Protein AF-A0ABD1WUX8-F1 (afdb_monomer)

Structure (mmCIF, N/CA/C/O backbone):
data_AF-A0ABD1WUX8-F1
#
_entry.id   AF-A0ABD1WUX8-F1
#
loop_
_atom_site.group_PDB
_atom_site.id
_atom_site.type_symbol
_atom_site.label_atom_id
_atom_site.label_alt_id
_atom_site.label_comp_id
_atom_site.label_asym_id
_atom_site.label_entity_id
_atom_site.label_seq_id
_atom_site.pdbx_PDB_ins_code
_atom_site.Cartn_x
_atom_site.Cartn_y
_atom_site.Cartn_z
_atom_site.occupancy
_atom_site.B_iso_or_equiv
_atom_site.auth_seq_id
_atom_site.auth_comp_id
_atom_site.auth_asym_id
_atom_site.auth_atom_id
_atom_site.pdbx_PDB_model_num
ATOM 1 N N . MET A 1 1 ? -30.667 -0.901 33.975 1.00 81.06 1 MET A N 1
ATOM 2 C CA . MET A 1 1 ? -30.063 0.033 32.991 1.00 81.06 1 MET A CA 1
ATOM 3 C C . MET A 1 1 ? -29.768 1.439 33.524 1.00 81.06 1 MET A C 1
ATOM 5 O O . MET A 1 1 ? -28.648 1.887 33.335 1.00 81.06 1 MET A O 1
ATOM 9 N N . ARG A 1 2 ? -30.678 2.134 34.233 1.00 88.44 2 ARG A N 1
ATOM 10 C CA . ARG A 1 2 ? -30.4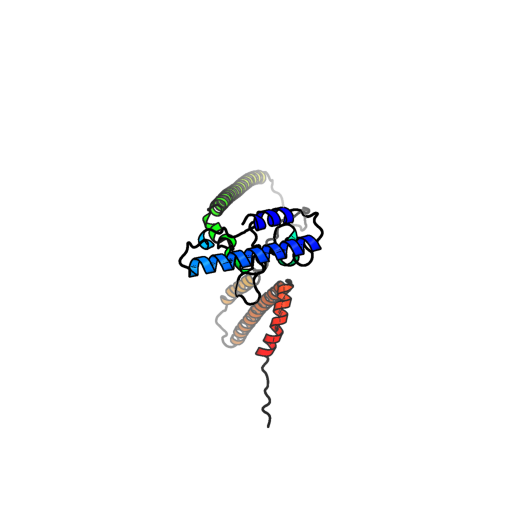51 3.531 34.698 1.00 88.44 2 ARG A CA 1
ATOM 11 C C . ARG A 1 2 ? -29.154 3.754 35.501 1.00 88.44 2 ARG A C 1
ATOM 13 O O . ARG A 1 2 ? -28.501 4.772 35.315 1.00 88.44 2 ARG A O 1
ATOM 20 N N . LYS A 1 3 ? -28.763 2.802 36.363 1.00 91.50 3 LYS A N 1
ATOM 21 C CA . LYS A 1 3 ? -27.498 2.866 37.127 1.00 91.50 3 LYS A CA 1
ATOM 22 C C . LYS A 1 3 ? -26.265 2.872 36.212 1.00 91.50 3 LYS A C 1
ATOM 24 O O . LYS A 1 3 ? -25.380 3.689 36.420 1.00 91.50 3 LYS A O 1
ATOM 29 N N . ILE A 1 4 ? -26.256 2.011 35.189 1.00 88.75 4 ILE A N 1
ATOM 30 C CA . ILE A 1 4 ? -25.186 1.942 34.182 1.00 88.75 4 ILE A CA 1
ATOM 31 C C . ILE A 1 4 ? -25.122 3.265 33.420 1.00 88.75 4 ILE A C 1
ATOM 33 O O . ILE A 1 4 ? -24.062 3.865 33.362 1.00 88.75 4 ILE A O 1
ATOM 37 N N . GLY A 1 5 ? -26.259 3.768 32.925 1.00 88.38 5 GLY A N 1
ATOM 38 C CA . GLY A 1 5 ? -26.300 5.029 32.174 1.00 88.38 5 GLY A CA 1
ATOM 39 C C . GLY A 1 5 ? -25.739 6.226 32.950 1.00 88.38 5 GLY A C 1
ATOM 40 O O . GLY A 1 5 ? -24.975 7.002 32.390 1.00 88.38 5 GLY A O 1
ATOM 41 N N . ARG A 1 6 ? -26.041 6.339 34.253 1.00 93.31 6 ARG A N 1
ATOM 42 C CA . ARG A 1 6 ? -25.476 7.403 35.105 1.00 93.31 6 ARG A CA 1
ATOM 43 C C . ARG A 1 6 ? -23.957 7.299 35.254 1.00 93.31 6 ARG A C 1
ATOM 45 O O . ARG A 1 6 ? -23.279 8.302 35.085 1.00 93.31 6 ARG A O 1
ATOM 52 N N . LYS A 1 7 ? -23.428 6.098 35.512 1.00 92.88 7 LYS A N 1
ATOM 53 C CA . LYS A 1 7 ? -21.975 5.886 35.641 1.00 92.88 7 LYS A CA 1
ATOM 54 C C . LYS A 1 7 ? -21.242 6.058 34.310 1.00 92.88 7 LYS A C 1
ATOM 56 O O . LYS A 1 7 ? -20.161 6.626 34.276 1.00 92.88 7 LYS A O 1
ATOM 61 N N . VAL A 1 8 ? -21.851 5.629 33.203 1.00 89.44 8 VAL A N 1
ATOM 62 C CA . VAL A 1 8 ? -21.302 5.845 31.856 1.00 89.44 8 VAL A CA 1
ATOM 63 C C . VAL A 1 8 ? -21.204 7.337 31.542 1.00 89.44 8 VAL A C 1
ATOM 65 O O . VAL A 1 8 ? -20.198 7.746 30.974 1.00 89.44 8 VAL A O 1
ATOM 68 N N . ALA A 1 9 ? -22.200 8.144 31.929 1.00 90.44 9 ALA A N 1
ATOM 69 C CA . ALA A 1 9 ? -22.146 9.598 31.774 1.00 90.44 9 ALA A CA 1
ATOM 70 C C . ALA A 1 9 ? -21.051 10.233 32.649 1.00 90.44 9 ALA A C 1
ATOM 72 O O . ALA A 1 9 ? -20.348 11.128 32.196 1.00 90.44 9 ALA A O 1
ATOM 73 N N . GLU A 1 10 ? -20.864 9.737 33.874 1.00 91.81 10 GLU A N 1
ATOM 74 C CA . GLU A 1 10 ? -19.822 10.215 34.789 1.00 91.81 10 GLU A CA 1
ATOM 75 C C . GLU A 1 10 ? -18.399 9.924 34.278 1.00 91.81 10 GLU A C 1
ATOM 77 O O . GLU A 1 10 ? -17.533 10.790 34.379 1.00 91.81 10 GLU A O 1
ATOM 82 N N . ILE A 1 11 ? -18.171 8.755 33.662 1.00 90.75 11 ILE A N 1
ATOM 83 C CA . ILE A 1 11 ? -16.870 8.361 33.086 1.00 90.75 11 ILE A CA 1
ATOM 84 C C . ILE A 1 11 ? -16.462 9.197 31.863 1.00 90.75 11 ILE A C 1
ATOM 86 O O . ILE A 1 11 ? -15.279 9.248 31.534 1.00 90.75 11 ILE A O 1
ATOM 90 N N . GLN A 1 12 ? -17.391 9.858 31.165 1.00 88.56 12 GLN A N 1
ATOM 91 C CA . GLN A 1 12 ? -17.013 10.706 30.021 1.00 88.56 12 GLN A CA 1
ATOM 92 C C . GLN A 1 12 ? -16.195 11.938 30.436 1.00 88.56 12 GLN A C 1
ATOM 94 O O . GLN A 1 12 ? -15.544 12.557 29.602 1.00 88.56 12 GLN A O 1
ATOM 99 N N . ASN A 1 13 ? -16.200 12.287 31.721 1.00 89.06 13 ASN A N 1
ATOM 100 C CA . ASN A 1 13 ? -15.452 13.416 32.248 1.00 89.06 13 ASN A CA 1
ATOM 101 C C . ASN A 1 13 ? -13.970 13.043 32.448 1.00 89.06 13 ASN A C 1
ATOM 103 O O . ASN A 1 13 ? -13.614 12.362 33.408 1.00 89.06 13 ASN A O 1
ATOM 107 N N . GLU A 1 14 ? -13.091 13.543 31.577 1.00 84.00 14 GLU A N 1
ATOM 108 C CA . GLU A 1 14 ? -11.634 13.298 31.635 1.00 84.00 14 GLU A CA 1
ATOM 109 C C . GLU A 1 14 ? -10.944 13.925 32.855 1.00 84.00 14 GLU A C 1
ATOM 111 O O . GLU A 1 14 ? -9.860 13.501 33.237 1.00 84.00 14 GLU A O 1
ATOM 116 N N . GLY A 1 15 ? -11.579 14.916 33.486 1.00 88.06 15 GLY A N 1
ATOM 117 C CA . GLY A 1 15 ? -11.067 15.568 34.694 1.00 88.06 15 GLY A CA 1
ATOM 118 C C . GLY A 1 15 ? -11.251 14.759 35.982 1.00 88.06 15 GLY A C 1
ATOM 119 O O . GLY A 1 15 ? -10.791 15.193 37.037 1.00 88.06 15 GLY A O 1
ATOM 120 N N . LEU A 1 16 ? -11.930 13.605 35.940 1.00 84.38 16 LEU A N 1
ATOM 121 C CA . LEU A 1 16 ? -11.935 12.688 37.079 1.00 84.38 16 LEU A CA 1
ATOM 122 C C . LEU A 1 16 ? -10.549 12.050 37.186 1.00 84.38 16 LEU A C 1
ATOM 124 O O . LEU A 1 16 ? -10.038 11.497 36.217 1.00 84.38 16 LEU A O 1
ATOM 128 N N . GLY A 1 17 ? -9.946 12.111 38.374 1.00 90.38 17 GLY A N 1
ATOM 129 C CA . GLY A 1 17 ? -8.653 11.478 38.622 1.00 90.38 17 GLY A CA 1
ATOM 130 C C . GLY A 1 17 ? -8.648 9.994 38.233 1.00 90.38 17 GLY A C 1
ATOM 131 O O . GLY A 1 17 ? -9.662 9.302 38.355 1.00 90.38 17 GLY A O 1
ATOM 132 N N . GLU A 1 18 ? -7.488 9.501 37.800 1.00 89.56 18 GLU A N 1
ATOM 133 C CA . GLU A 1 18 ? -7.306 8.153 37.247 1.00 89.56 18 GLU A CA 1
ATOM 134 C C . GLU A 1 18 ? -7.899 7.036 38.124 1.00 89.56 18 GLU A C 1
ATOM 136 O O . GLU A 1 18 ? -8.580 6.150 37.610 1.00 89.56 18 GLU A O 1
ATOM 141 N N . HIS A 1 19 ? -7.694 7.091 39.443 1.00 91.25 19 HIS A N 1
ATOM 142 C CA . HIS A 1 19 ? -8.227 6.088 40.372 1.00 91.25 19 HIS A CA 1
ATOM 143 C C . HIS A 1 19 ? -9.754 5.989 40.293 1.00 91.25 19 HIS A C 1
ATOM 145 O O . HIS A 1 19 ? -10.312 4.903 40.168 1.00 91.25 19 HIS A O 1
ATOM 151 N N . ARG A 1 20 ? -10.440 7.135 40.287 1.00 92.38 20 ARG A N 1
ATOM 152 C CA . ARG A 1 20 ? -11.903 7.179 40.224 1.00 92.38 20 ARG A CA 1
ATOM 153 C C . ARG A 1 20 ? -12.420 6.652 38.889 1.00 92.38 20 ARG A C 1
ATOM 155 O O . ARG A 1 20 ? -13.454 5.991 38.857 1.00 92.38 20 ARG A O 1
ATOM 162 N N . LEU A 1 21 ? -11.705 6.917 37.794 1.00 92.38 21 LEU A N 1
ATOM 163 C CA . LEU A 1 21 ? -12.039 6.348 36.487 1.00 92.38 21 LEU A CA 1
ATOM 164 C C . LEU A 1 21 ? -11.921 4.817 36.490 1.00 92.38 21 LEU A C 1
ATOM 166 O O . LEU A 1 21 ? -12.771 4.155 35.896 1.00 92.38 21 LEU A O 1
ATOM 170 N N . ARG A 1 22 ? -10.922 4.249 37.183 1.00 91.56 22 ARG A N 1
ATOM 171 C CA . ARG A 1 22 ? -10.767 2.791 37.346 1.00 91.56 22 ARG A CA 1
ATOM 172 C C . ARG A 1 22 ? -11.918 2.191 38.153 1.00 91.56 22 ARG A C 1
ATOM 174 O O . ARG A 1 22 ? -12.565 1.267 37.663 1.00 91.56 22 ARG A O 1
ATOM 181 N N . ASP A 1 23 ? -12.243 2.781 39.304 1.00 94.38 23 ASP A N 1
ATOM 182 C CA . ASP A 1 23 ? -13.347 2.318 40.156 1.00 94.38 23 ASP A CA 1
ATOM 183 C C . ASP A 1 23 ? -14.684 2.337 39.406 1.00 94.38 23 ASP A C 1
ATOM 185 O O . ASP A 1 23 ? -15.405 1.339 39.365 1.00 94.38 23 ASP A O 1
ATOM 189 N N . LEU A 1 24 ? -15.005 3.455 38.745 1.00 93.81 24 LEU A N 1
ATOM 190 C CA . LEU A 1 24 ? -16.240 3.581 37.971 1.00 93.81 24 LEU A CA 1
ATOM 191 C C . LEU A 1 24 ? -16.295 2.551 36.833 1.00 93.81 24 LEU A C 1
ATOM 193 O O . LEU A 1 24 ? -17.361 2.000 36.548 1.00 93.81 24 LEU A O 1
ATOM 197 N N . ASN A 1 25 ? -15.163 2.270 36.183 1.00 92.94 25 ASN A N 1
ATOM 198 C CA . ASN A 1 25 ? -15.088 1.290 35.103 1.00 92.94 25 ASN A CA 1
ATOM 199 C C . ASN A 1 25 ? -15.332 -0.140 35.615 1.00 92.94 25 ASN A C 1
ATOM 201 O O . ASN A 1 25 ? -16.104 -0.890 35.009 1.00 92.94 25 ASN A O 1
ATOM 205 N N . ASP A 1 26 ? -14.751 -0.501 36.762 1.00 93.06 26 ASP A N 1
ATOM 206 C CA . ASP A 1 26 ? -14.995 -1.784 37.429 1.00 93.06 26 ASP A CA 1
ATOM 207 C C . ASP A 1 26 ? -16.453 -1.937 37.862 1.00 93.06 26 ASP A C 1
ATOM 209 O O . ASP A 1 26 ? -17.077 -2.980 37.640 1.00 93.06 26 ASP A O 1
ATOM 213 N N . GLU A 1 27 ? -17.044 -0.880 38.411 1.00 94.38 27 GLU A N 1
ATOM 214 C CA . GLU A 1 27 ? -18.447 -0.875 38.797 1.00 94.38 27 GLU A CA 1
ATOM 215 C C . GLU A 1 27 ? -19.390 -1.034 37.597 1.00 94.38 27 GLU A C 1
ATOM 217 O O . GLU A 1 27 ? -20.389 -1.755 37.685 1.00 94.38 27 GLU A O 1
ATOM 222 N N . ILE A 1 28 ? -19.097 -0.387 36.464 1.00 92.25 28 ILE A N 1
ATOM 223 C CA . ILE A 1 28 ? -19.876 -0.567 35.232 1.00 92.25 28 ILE A CA 1
ATOM 224 C C . ILE A 1 28 ? -19.733 -2.000 34.722 1.00 92.25 28 ILE A C 1
ATOM 226 O O . ILE A 1 28 ? -20.745 -2.636 34.414 1.00 92.25 28 ILE A O 1
ATOM 230 N N . ASN A 1 29 ? -18.513 -2.537 34.676 1.00 92.19 29 ASN A N 1
ATOM 231 C CA . ASN A 1 29 ? -18.273 -3.914 34.248 1.00 92.19 29 ASN A CA 1
ATOM 232 C C . ASN A 1 29 ? -18.992 -4.926 35.149 1.00 92.19 29 ASN A C 1
ATOM 234 O O . ASN A 1 29 ? -19.596 -5.877 34.646 1.00 92.19 29 ASN A O 1
ATOM 238 N N . LYS A 1 30 ? -19.018 -4.694 36.466 1.00 93.94 30 LYS A N 1
ATOM 239 C CA . LYS A 1 30 ? -19.799 -5.494 37.417 1.00 93.94 30 LYS A CA 1
ATOM 240 C C . LYS A 1 30 ? -21.293 -5.464 37.083 1.00 93.94 30 LYS A C 1
ATOM 242 O O . LYS A 1 30 ? -21.901 -6.523 36.930 1.00 93.94 30 LYS A O 1
ATOM 247 N N . LEU A 1 31 ? -21.868 -4.277 36.874 1.00 92.25 31 LEU A N 1
ATOM 248 C CA . LEU A 1 31 ? -23.287 -4.127 36.523 1.00 92.25 31 LEU A CA 1
ATOM 249 C C . LEU A 1 31 ? -23.643 -4.776 35.174 1.00 92.25 31 LEU A C 1
ATOM 251 O O . LEU A 1 31 ? -24.749 -5.289 35.009 1.00 92.25 31 LEU A O 1
ATOM 255 N N . ILE A 1 32 ? -22.729 -4.768 34.203 1.00 89.69 32 ILE A N 1
ATOM 256 C CA . ILE A 1 32 ? -22.930 -5.420 32.900 1.00 89.69 32 ILE A CA 1
ATOM 257 C C . ILE A 1 32 ? -22.890 -6.946 33.032 1.00 89.69 32 ILE A C 1
ATOM 259 O O . ILE A 1 32 ? -23.714 -7.636 32.426 1.00 89.69 32 ILE A O 1
ATOM 263 N N . ARG A 1 33 ? -21.976 -7.492 33.842 1.00 89.38 33 ARG A N 1
ATOM 264 C CA . ARG A 1 33 ? -21.937 -8.934 34.136 1.00 89.38 33 ARG A CA 1
ATOM 265 C C . ARG A 1 33 ? -23.212 -9.389 34.837 1.00 89.38 33 ARG A C 1
ATOM 267 O O . ARG A 1 33 ? -23.806 -10.376 34.410 1.00 89.38 33 ARG A O 1
ATOM 274 N N . GLU A 1 34 ? -23.672 -8.636 35.836 1.00 93.06 34 GLU A N 1
ATOM 275 C CA . GLU A 1 34 ? -24.952 -8.883 36.510 1.00 93.06 34 GLU A CA 1
ATOM 276 C C . GLU A 1 34 ? -26.114 -8.844 35.513 1.00 93.06 34 GLU A C 1
ATOM 278 O O . GLU A 1 34 ? -26.894 -9.791 35.451 1.00 93.06 34 GLU A O 1
ATOM 283 N N . LYS A 1 35 ? -26.200 -7.805 34.670 1.00 91.38 35 LYS A N 1
ATOM 284 C CA . LYS A 1 35 ? -27.216 -7.711 33.606 1.00 91.38 35 LYS A CA 1
ATOM 285 C C . LYS A 1 35 ? -27.205 -8.958 32.719 1.00 91.38 35 LYS A C 1
ATOM 287 O O . LYS A 1 35 ? -28.256 -9.535 32.479 1.00 91.38 35 LYS A O 1
ATOM 292 N N . THR A 1 36 ? -26.030 -9.391 32.272 1.00 89.44 36 THR A N 1
ATOM 293 C CA . THR A 1 36 ? -25.883 -10.542 31.368 1.00 89.44 36 THR A CA 1
ATOM 294 C C . THR A 1 36 ? -26.289 -11.849 32.056 1.00 89.44 36 THR A C 1
ATOM 296 O O . THR A 1 36 ? -26.934 -12.699 31.446 1.00 89.44 36 THR A O 1
ATOM 299 N N . HIS A 1 37 ? -25.946 -12.007 33.339 1.00 90.81 37 HIS A N 1
ATOM 300 C CA . HIS A 1 37 ? -26.368 -13.142 34.157 1.00 90.81 37 HIS A CA 1
ATOM 301 C C . HIS A 1 37 ? -27.895 -13.187 34.303 1.00 90.81 37 HIS A C 1
ATOM 303 O O . HIS A 1 37 ? -28.506 -14.232 34.090 1.00 90.81 37 HIS A O 1
ATOM 309 N N . TRP A 1 38 ? -28.520 -12.046 34.603 1.00 92.81 38 TRP A N 1
ATOM 310 C CA . TRP A 1 38 ? -29.975 -11.937 34.688 1.00 92.81 38 TRP A CA 1
ATOM 311 C C . TRP A 1 38 ? -30.659 -12.173 33.339 1.00 92.81 38 TRP A C 1
ATOM 313 O O . TRP A 1 38 ? -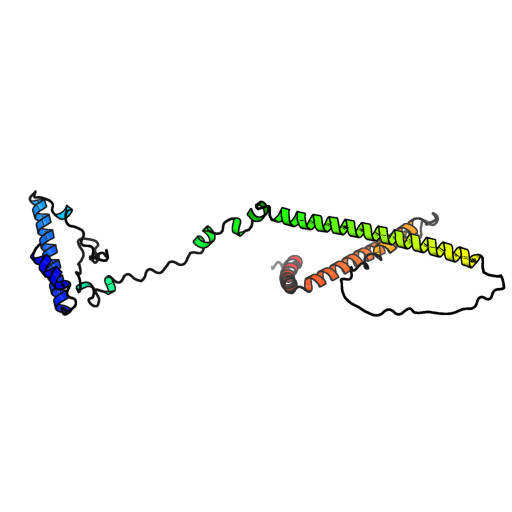31.652 -12.886 33.293 1.00 92.81 38 TRP A O 1
ATOM 323 N N . GLU A 1 39 ? -30.122 -11.653 32.235 1.00 90.94 3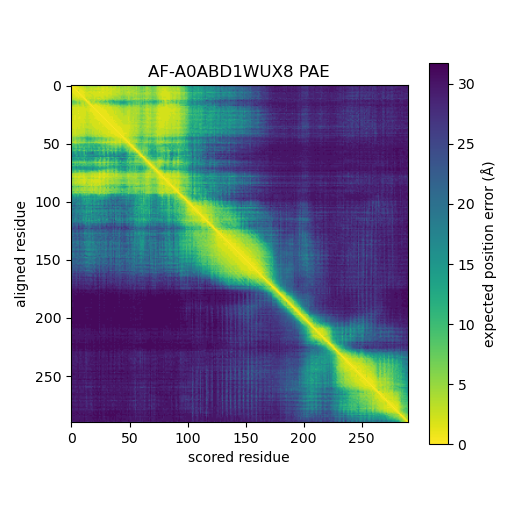9 GLU A N 1
ATOM 324 C CA . GLU A 1 39 ? -30.663 -11.889 30.890 1.00 90.94 39 GLU A CA 1
ATOM 325 C C . GLU A 1 39 ? -30.616 -13.368 30.506 1.00 90.94 39 GLU A C 1
ATOM 327 O O . GLU A 1 39 ? -31.604 -13.896 30.000 1.00 90.94 39 GLU A O 1
ATOM 332 N N . ARG A 1 40 ? -29.512 -14.062 30.812 1.00 91.38 40 ARG A N 1
ATOM 333 C CA . ARG A 1 40 ? -29.423 -15.516 30.630 1.00 91.38 40 ARG A CA 1
ATOM 334 C C . ARG A 1 40 ? -30.460 -16.237 31.485 1.00 91.38 40 ARG A C 1
ATOM 336 O O . ARG A 1 40 ? -31.169 -17.098 30.975 1.00 91.38 40 ARG A O 1
ATOM 343 N N . ARG A 1 41 ? -30.596 -15.842 32.754 1.00 93.62 41 ARG A N 1
ATOM 344 C CA . ARG A 1 41 ? -31.560 -16.453 33.670 1.00 93.62 41 ARG A CA 1
ATOM 345 C C . ARG A 1 41 ? -33.005 -16.258 33.213 1.00 93.62 41 ARG A C 1
ATOM 347 O O . ARG A 1 41 ? -33.804 -17.175 33.338 1.00 93.62 41 ARG A O 1
ATOM 354 N N . ILE A 1 42 ? -33.344 -15.095 32.660 1.00 93.62 42 ILE A N 1
ATOM 355 C CA . ILE A 1 42 ? -34.675 -14.835 32.096 1.00 93.62 42 ILE A CA 1
ATOM 356 C C . ILE A 1 42 ? -34.957 -15.790 30.934 1.00 93.62 42 ILE A C 1
ATOM 358 O O . ILE A 1 42 ? -36.043 -16.356 30.875 1.00 93.62 42 ILE A O 1
ATOM 362 N N . VAL A 1 43 ? -33.982 -16.008 30.048 1.00 93.31 43 VAL A N 1
ATOM 363 C CA . VAL A 1 43 ? -34.120 -16.957 28.933 1.00 93.31 43 VAL A CA 1
ATOM 364 C C . VAL A 1 43 ? -34.270 -18.396 29.439 1.00 93.31 43 VAL A C 1
ATOM 366 O O . VAL A 1 43 ? -35.124 -19.122 28.943 1.00 93.31 43 VAL A O 1
ATOM 369 N N . GLU A 1 44 ? -33.502 -18.801 30.455 1.00 93.94 44 GLU A N 1
ATOM 370 C CA . GLU A 1 44 ? -33.631 -20.125 31.093 1.00 93.94 44 GLU A CA 1
ATOM 371 C C . GLU A 1 44 ? -35.013 -20.351 31.718 1.00 93.94 44 GLU A C 1
ATOM 373 O O . GLU A 1 44 ? -35.535 -21.460 31.679 1.00 93.94 44 GLU A O 1
ATOM 378 N N . LEU A 1 45 ? -35.619 -19.300 32.276 1.00 96.12 45 LEU A N 1
ATOM 379 C CA . LEU A 1 45 ? -36.973 -19.336 32.833 1.00 96.12 45 LEU A CA 1
ATOM 380 C C . LEU A 1 45 ? -38.073 -19.245 31.753 1.00 96.12 45 LEU A C 1
ATOM 382 O O . LEU A 1 45 ? -39.246 -19.122 32.094 1.00 96.12 45 LEU A O 1
ATOM 386 N N . GLY A 1 46 ? -37.718 -19.295 30.462 1.00 93.75 46 GLY A N 1
ATOM 387 C CA . GLY A 1 46 ? -38.662 -19.230 29.340 1.00 93.75 46 GLY A CA 1
ATOM 388 C C . GLY A 1 46 ? -39.149 -17.817 28.997 1.00 93.75 46 GLY A C 1
ATOM 389 O O . GLY A 1 46 ? -40.143 -17.659 28.292 1.00 93.75 46 GLY A O 1
ATOM 390 N N . GLY A 1 47 ? -38.479 -16.781 29.502 1.00 94.31 47 GLY A N 1
ATOM 391 C CA . GLY A 1 47 ? -38.817 -15.385 29.245 1.00 94.31 47 GLY A CA 1
ATOM 392 C C . GLY A 1 47 ? -38.257 -14.822 27.925 1.00 94.31 47 GLY A C 1
ATOM 393 O O . GLY A 1 47 ? -37.523 -15.495 27.196 1.00 94.31 47 GLY A O 1
ATOM 394 N N . PRO A 1 48 ? -38.569 -13.549 27.609 1.00 91.62 48 PRO A N 1
ATOM 395 C CA . PRO A 1 48 ? -38.100 -12.879 26.396 1.00 91.62 48 PRO A CA 1
ATOM 396 C C . PRO A 1 48 ? -36.573 -12.734 26.325 1.00 91.62 48 PRO A C 1
ATOM 398 O O . PRO A 1 48 ? -35.910 -12.423 27.316 1.00 91.62 48 PRO A O 1
ATOM 401 N N . ASN A 1 49 ? -36.008 -12.888 25.123 1.00 88.06 49 ASN A N 1
ATOM 402 C CA . ASN A 1 49 ? -34.563 -12.801 24.914 1.00 88.06 49 ASN A CA 1
ATOM 403 C C . ASN A 1 49 ? -34.096 -11.366 24.594 1.00 88.06 49 ASN A C 1
ATOM 405 O O . ASN A 1 49 ? -34.098 -10.924 23.442 1.00 88.06 49 ASN A O 1
ATOM 409 N N . TYR A 1 50 ? -33.635 -10.655 25.625 1.00 83.31 50 TYR A N 1
ATOM 410 C CA . TYR A 1 50 ? -33.139 -9.275 25.527 1.00 83.31 50 TYR A CA 1
ATOM 411 C C . TYR A 1 50 ? -31.750 -9.138 24.881 1.00 83.31 50 TYR A C 1
ATOM 413 O O . TYR A 1 50 ? -31.368 -8.039 24.481 1.00 83.31 50 TYR A O 1
ATOM 421 N N . THR A 1 51 ? -31.006 -10.237 24.714 1.00 79.31 51 THR A N 1
ATOM 422 C CA . THR A 1 51 ? -29.648 -10.199 24.135 1.00 79.31 51 THR A CA 1
ATOM 423 C C . THR A 1 51 ? -29.646 -9.846 22.646 1.00 79.31 51 THR A C 1
ATOM 425 O O . THR A 1 51 ? -28.711 -9.219 22.160 1.00 79.31 51 THR A O 1
ATOM 428 N N . ARG A 1 52 ? -30.719 -10.183 21.915 1.00 73.31 52 ARG A N 1
ATOM 429 C CA . ARG A 1 52 ? -30.834 -9.909 20.471 1.00 73.31 52 ARG A CA 1
ATOM 430 C C . ARG A 1 52 ? -30.946 -8.422 20.141 1.00 73.31 52 ARG A C 1
ATOM 432 O O . ARG A 1 52 ? -30.517 -8.007 19.073 1.00 73.31 52 ARG A O 1
ATOM 439 N N . HIS A 1 53 ? -31.510 -7.636 21.055 1.00 69.94 53 HIS A N 1
ATOM 440 C CA . HIS A 1 53 ? -31.764 -6.208 20.855 1.00 69.94 53 HIS A CA 1
ATOM 441 C C . HIS A 1 53 ? -30.698 -5.321 21.504 1.00 69.94 53 HIS A C 1
ATOM 443 O O . HIS A 1 53 ? -30.779 -4.097 21.414 1.00 69.94 53 HIS A O 1
ATOM 449 N N . SER A 1 54 ? -29.699 -5.900 22.182 1.00 67.81 54 SER A N 1
ATOM 450 C CA . SER A 1 54 ? -28.613 -5.094 22.726 1.00 67.81 54 SER A CA 1
ATOM 451 C C . SER A 1 54 ? -27.696 -4.658 21.589 1.00 67.81 54 SER A C 1
ATOM 453 O O . SER A 1 54 ? -26.965 -5.480 21.035 1.00 67.81 54 SER A O 1
ATOM 455 N N . ALA A 1 55 ? -27.735 -3.370 21.246 1.00 67.31 55 ALA A N 1
ATOM 456 C CA . ALA A 1 55 ? -26.778 -2.777 20.325 1.00 67.31 55 ALA A CA 1
ATOM 457 C C . ALA A 1 55 ? -25.351 -3.105 20.788 1.00 67.31 55 ALA A C 1
ATOM 459 O O . ALA A 1 55 ? -25.019 -2.982 21.973 1.00 67.31 55 ALA A O 1
ATOM 460 N N . LYS A 1 56 ? -24.511 -3.561 19.855 1.00 67.75 56 LYS A N 1
ATOM 461 C CA . LYS A 1 56 ? -23.095 -3.788 20.133 1.00 67.75 56 LYS A CA 1
ATOM 462 C C . LYS A 1 56 ? -22.494 -2.422 20.453 1.00 67.75 56 LYS A C 1
ATOM 464 O O . LYS A 1 56 ? -22.556 -1.526 19.622 1.00 67.75 56 LYS A O 1
ATOM 469 N N . MET A 1 57 ? -21.993 -2.249 21.675 1.00 62.03 57 MET A N 1
ATOM 470 C CA . MET A 1 57 ? -21.473 -0.963 22.145 1.00 62.03 57 MET A CA 1
ATOM 471 C C . MET A 1 57 ? -20.140 -0.677 21.440 1.00 62.03 57 MET A C 1
ATOM 473 O O . MET A 1 57 ? -19.079 -1.064 21.931 1.00 62.03 57 MET A O 1
ATOM 477 N N . THR A 1 58 ? -20.206 -0.089 20.250 1.00 61.66 58 THR A N 1
ATOM 478 C CA . THR A 1 58 ? -19.076 0.527 19.549 1.00 61.66 58 THR A CA 1
ATOM 479 C C . THR A 1 58 ? -18.986 1.989 19.955 1.00 61.66 58 THR A C 1
ATOM 481 O O . THR A 1 58 ? -19.999 2.610 20.282 1.00 61.66 58 THR A O 1
ATOM 484 N N . ASP A 1 59 ? -17.781 2.540 19.953 1.00 63.47 59 ASP A N 1
ATOM 485 C CA . ASP A 1 59 ? -17.602 3.962 20.237 1.00 63.47 59 ASP A CA 1
ATOM 486 C C . ASP A 1 59 ? -18.130 4.861 19.126 1.00 63.47 59 ASP A C 1
ATOM 488 O O . ASP A 1 59 ? -18.409 4.403 18.018 1.00 63.47 59 ASP A O 1
ATOM 492 N N . LEU A 1 60 ? -18.176 6.162 19.425 1.00 61.97 60 LEU A N 1
ATOM 493 C CA . LEU A 1 60 ? -18.333 7.234 18.438 1.00 61.97 60 LEU A CA 1
ATOM 494 C C . LEU A 1 60 ? -17.298 7.113 17.301 1.00 61.97 60 LEU A C 1
ATOM 496 O O . LEU A 1 60 ? -17.625 7.397 16.155 1.00 61.97 60 LEU A O 1
ATOM 500 N N . ASP A 1 61 ? -16.104 6.592 17.605 1.00 56.72 61 ASP A N 1
ATOM 501 C CA . ASP A 1 61 ? -15.022 6.343 16.642 1.00 56.72 61 ASP A CA 1
ATOM 502 C C . ASP A 1 61 ? -15.107 4.963 15.956 1.00 56.72 61 ASP A C 1
ATOM 504 O O . ASP A 1 61 ? -14.184 4.549 15.258 1.00 56.72 61 ASP A O 1
ATOM 508 N N . GLY A 1 62 ? -16.177 4.193 16.185 1.00 58.12 62 GLY A N 1
ATOM 509 C CA . GLY A 1 62 ? -16.379 2.867 15.584 1.00 58.12 62 GLY A CA 1
ATOM 510 C C . GLY A 1 62 ? -15.441 1.765 16.097 1.00 58.12 62 GLY A C 1
ATOM 511 O O . GLY A 1 62 ? -15.550 0.617 15.662 1.00 58.12 62 GLY A O 1
ATOM 512 N N . ASN A 1 63 ? -14.550 2.074 17.043 1.00 66.88 63 ASN A N 1
ATOM 513 C CA . ASN A 1 63 ? -13.608 1.111 17.603 1.00 66.88 63 ASN A CA 1
ATOM 514 C C . ASN A 1 63 ? -14.278 0.119 18.568 1.00 66.88 63 ASN A C 1
ATOM 516 O O . ASN A 1 63 ? -15.269 0.404 19.251 1.00 66.88 63 ASN A O 1
ATOM 520 N N . ILE A 1 64 ? -13.711 -1.089 18.602 1.00 60.19 64 ILE A N 1
ATOM 521 C CA . ILE A 1 64 ? -14.128 -2.168 19.496 1.00 60.19 64 ILE A CA 1
ATOM 522 C C . ILE A 1 64 ? -13.612 -1.847 20.901 1.00 60.19 64 ILE A C 1
ATOM 524 O O . ILE A 1 64 ? -12.415 -1.740 21.124 1.00 60.19 64 ILE A O 1
ATOM 528 N N . VAL A 1 65 ? -14.537 -1.724 21.849 1.00 68.94 65 VAL A N 1
ATOM 529 C CA . VAL A 1 65 ? -14.284 -1.343 23.252 1.00 68.94 65 VAL A CA 1
ATOM 530 C C . VAL A 1 65 ? -13.777 -2.519 24.110 1.00 68.94 65 VAL A C 1
ATOM 532 O O . VAL A 1 65 ? -13.305 -2.338 25.232 1.00 68.94 65 VAL A O 1
ATOM 535 N N . ASP A 1 66 ? -13.933 -3.742 23.604 1.00 72.56 66 ASP A N 1
ATOM 536 C CA . ASP A 1 66 ? -13.657 -4.981 24.327 1.00 72.56 66 ASP A CA 1
ATOM 537 C C . ASP A 1 66 ? -12.209 -5.424 24.110 1.00 72.56 66 ASP A C 1
ATOM 539 O O . ASP A 1 66 ? -11.811 -5.684 22.974 1.00 72.56 66 ASP A O 1
ATOM 543 N N . VAL A 1 67 ? -11.448 -5.591 25.194 1.00 74.56 67 VAL A N 1
ATOM 544 C CA . VAL A 1 67 ? -10.152 -6.279 25.130 1.00 74.56 67 VAL A CA 1
ATOM 545 C C . VAL A 1 67 ? -10.422 -7.784 25.018 1.00 74.56 67 VAL A C 1
ATOM 547 O O . VAL A 1 67 ? -11.068 -8.337 25.915 1.00 74.56 67 VAL A O 1
ATOM 550 N N . PRO A 1 68 ? -9.977 -8.471 23.945 1.00 73.69 68 PRO A N 1
ATOM 551 C CA . PRO A 1 68 ? -10.201 -9.903 23.786 1.00 73.69 68 PRO A CA 1
ATOM 552 C C . PRO A 1 68 ? -9.655 -10.684 24.982 1.00 73.69 68 PRO A C 1
ATOM 554 O O . PRO A 1 68 ? -8.530 -10.465 25.425 1.00 73.69 68 PRO A O 1
ATOM 557 N N . ASN A 1 69 ? -10.459 -11.606 25.512 1.00 77.56 69 ASN A N 1
ATOM 558 C CA . ASN A 1 69 ? -10.036 -12.432 26.634 1.00 77.56 69 ASN A CA 1
ATOM 559 C C . ASN A 1 69 ? -8.888 -13.352 26.161 1.00 77.56 69 ASN A C 1
ATOM 561 O O . ASN A 1 69 ? -9.087 -14.052 25.165 1.00 77.56 69 ASN A O 1
ATOM 565 N N . PRO A 1 70 ? -7.730 -13.425 26.847 1.00 73.56 70 PRO A N 1
ATOM 566 C CA . PRO A 1 70 ? -6.594 -14.244 26.401 1.00 73.56 70 PRO A CA 1
ATOM 567 C C . PRO A 1 70 ? -6.938 -15.728 26.208 1.00 73.56 70 PRO A C 1
ATOM 569 O O . PRO A 1 70 ? -6.373 -16.401 25.355 1.00 73.56 70 PRO A O 1
ATOM 572 N N . GLY A 1 71 ? -7.914 -16.236 26.969 1.00 73.25 71 GLY A N 1
ATOM 573 C CA . GLY A 1 71 ? -8.422 -17.606 26.847 1.00 73.25 71 GLY A CA 1
ATOM 574 C C . GLY A 1 71 ? -9.500 -17.810 25.776 1.00 73.25 71 GLY A C 1
ATOM 575 O O . GLY A 1 71 ? -10.118 -18.872 25.752 1.00 73.25 71 GLY A O 1
ATOM 576 N N . GLY A 1 72 ? -9.818 -16.796 24.960 1.00 70.94 72 GLY A N 1
ATOM 577 C CA . GLY A 1 72 ? -10.797 -16.860 23.862 1.00 70.94 72 GLY A CA 1
ATOM 578 C C . GLY A 1 72 ? -12.249 -17.146 24.274 1.00 70.94 72 GLY A C 1
ATOM 579 O O . GLY A 1 72 ? -13.139 -17.185 23.427 1.00 70.94 72 GLY A O 1
ATOM 580 N N . ARG A 1 73 ? -12.515 -17.349 25.570 1.00 71.12 73 ARG A N 1
ATOM 581 C CA . ARG A 1 73 ? -13.818 -17.746 26.100 1.00 71.12 73 ARG A CA 1
ATOM 582 C C . ARG A 1 73 ? -14.421 -16.616 26.934 1.00 71.12 73 ARG A C 1
ATOM 584 O O . ARG A 1 73 ? -13.868 -16.210 27.954 1.00 71.12 73 ARG A O 1
ATOM 591 N N . GLY A 1 74 ? -15.598 -16.163 26.512 1.00 69.69 74 GLY A N 1
ATOM 592 C CA . GLY A 1 74 ? -16.432 -15.205 27.240 1.00 69.69 74 GLY A CA 1
ATOM 593 C C . GLY A 1 74 ? -16.174 -13.727 26.911 1.00 69.69 74 GLY A C 1
ATOM 594 O O . GLY A 1 74 ? -15.244 -13.405 26.171 1.00 69.69 74 GLY A O 1
ATOM 595 N N . PRO A 1 75 ? -17.025 -12.825 27.436 1.00 74.44 75 PRO A N 1
ATOM 596 C CA . PRO A 1 75 ? -16.908 -11.389 27.211 1.00 74.44 75 PRO A CA 1
ATOM 597 C C . PRO A 1 75 ? -15.634 -10.854 27.867 1.00 74.44 75 PRO A C 1
ATOM 599 O O . PRO A 1 75 ? -15.379 -11.131 29.041 1.00 74.44 75 PRO A O 1
ATOM 602 N N . GLY A 1 76 ? -14.853 -10.094 27.105 1.00 80.31 76 GLY A N 1
ATOM 603 C CA . GLY A 1 76 ? -13.648 -9.432 27.590 1.00 80.31 76 GLY A CA 1
ATOM 604 C C . GLY A 1 76 ? -13.931 -8.317 28.597 1.00 80.31 76 GLY A C 1
ATOM 605 O O . GLY A 1 76 ? -15.079 -7.926 28.828 1.00 80.31 76 GLY A O 1
ATOM 606 N N . TYR A 1 77 ? -12.867 -7.798 29.207 1.00 86.50 77 TYR A N 1
ATOM 607 C CA . TYR A 1 77 ? -12.955 -6.588 30.018 1.00 86.50 77 TYR A CA 1
ATOM 608 C C . TYR A 1 77 ? -13.118 -5.369 29.098 1.00 86.50 77 TYR A C 1
ATOM 610 O O . TYR A 1 77 ? -12.478 -5.284 28.047 1.00 86.50 77 TYR A O 1
ATOM 618 N N . ARG A 1 78 ? -14.000 -4.443 29.477 1.00 87.75 78 ARG A N 1
ATOM 619 C CA . ARG A 1 78 ? -14.397 -3.302 28.647 1.00 87.75 78 ARG A CA 1
ATOM 620 C C . ARG A 1 78 ? -13.976 -2.004 29.331 1.00 87.75 78 ARG A C 1
ATOM 622 O O . ARG A 1 78 ? -14.143 -1.864 30.541 1.00 87.75 78 ARG A O 1
ATOM 629 N N . TYR A 1 79 ? -13.423 -1.067 28.571 1.00 88.50 79 TYR A N 1
ATOM 630 C CA . TYR A 1 79 ? -13.043 0.258 29.073 1.00 88.50 79 TYR A CA 1
ATOM 631 C C . TYR A 1 79 ? -13.973 1.310 28.483 1.00 88.50 79 TYR A C 1
ATOM 633 O O . TYR A 1 79 ? -14.142 1.344 27.273 1.00 88.50 79 TYR A O 1
ATOM 641 N N . PHE A 1 80 ? -14.587 2.174 29.290 1.00 87.75 80 PHE A N 1
ATOM 642 C CA . PHE A 1 80 ? -15.546 3.178 28.798 1.00 87.75 80 PHE A CA 1
ATOM 643 C C . PHE A 1 80 ? -14.947 4.591 28.788 1.00 87.75 80 PHE A C 1
ATOM 645 O O . PHE A 1 80 ? -14.174 4.930 29.676 1.00 87.75 80 PHE A O 1
ATOM 652 N N . GLY A 1 81 ? -15.327 5.425 27.810 1.00 88.00 81 GLY A N 1
ATOM 653 C CA . GLY A 1 81 ? -15.029 6.869 27.791 1.00 88.00 81 GLY A CA 1
ATOM 654 C C . GLY A 1 81 ? -13.577 7.223 28.140 1.00 88.00 81 GLY A C 1
ATOM 655 O O . GLY A 1 81 ? -12.643 6.683 27.539 1.00 88.00 81 GLY A O 1
ATOM 656 N N . ALA A 1 82 ? -13.394 8.085 29.149 1.00 89.81 82 ALA A N 1
ATOM 657 C CA . ALA A 1 82 ? -12.080 8.539 29.605 1.00 89.81 82 ALA A CA 1
ATOM 658 C C . ALA A 1 82 ? -11.185 7.412 30.150 1.00 89.81 82 ALA A C 1
ATOM 660 O O . ALA A 1 82 ? -9.962 7.529 30.098 1.00 89.81 82 ALA A O 1
ATOM 661 N N . ALA A 1 83 ? -11.752 6.284 30.599 1.00 89.81 83 ALA A N 1
ATOM 662 C CA . ALA A 1 83 ? -10.969 5.156 31.111 1.00 89.81 83 ALA A CA 1
ATOM 663 C C . ALA A 1 83 ? -10.056 4.517 30.043 1.00 89.81 83 ALA A C 1
ATOM 665 O O . ALA A 1 83 ? -9.108 3.817 30.385 1.00 89.81 83 ALA A O 1
ATOM 666 N N . LYS A 1 84 ? -10.290 4.777 28.750 1.00 87.88 84 LYS A N 1
ATOM 667 C CA . LYS A 1 84 ? -9.400 4.337 27.658 1.00 87.88 84 LYS A CA 1
ATOM 668 C C . LYS A 1 84 ? -8.125 5.147 27.538 1.00 87.88 84 LYS A C 1
ATOM 670 O O . LYS A 1 84 ? -7.139 4.657 27.004 1.00 87.88 84 LYS A O 1
ATOM 675 N N . LYS A 1 85 ? -8.158 6.393 28.006 1.00 87.19 85 LYS A N 1
ATOM 676 C CA . LYS A 1 85 ? -7.020 7.313 27.954 1.00 87.19 85 LYS A CA 1
ATOM 677 C C . LYS A 1 85 ? -6.042 7.087 29.109 1.00 87.19 85 LYS A C 1
ATOM 679 O O . LYS A 1 85 ? -5.002 7.736 29.143 1.00 87.19 85 LYS A O 1
ATOM 684 N N . LEU A 1 86 ? -6.361 6.175 30.034 1.00 87.56 86 LEU A N 1
ATOM 685 C CA . LEU A 1 86 ? -5.498 5.830 31.158 1.00 87.56 86 LEU A CA 1
ATOM 686 C C . LEU A 1 86 ? -4.143 5.284 30.675 1.00 87.56 86 LEU A C 1
ATOM 688 O O . LEU A 1 86 ? -4.108 4.510 29.708 1.00 87.56 86 LEU A O 1
ATOM 692 N N . PRO A 1 87 ? -3.037 5.634 31.356 1.00 86.62 87 PRO A N 1
ATOM 693 C CA . PRO A 1 87 ? -1.722 5.080 31.050 1.00 86.62 87 PRO A CA 1
ATOM 694 C C . PRO A 1 87 ? -1.754 3.543 31.165 1.00 86.62 87 PRO A C 1
ATOM 696 O O . PRO A 1 87 ? -2.364 2.983 32.080 1.00 86.62 87 PRO A O 1
ATOM 699 N N . GLY A 1 88 ? -1.174 2.845 30.184 1.00 83.12 88 GLY A N 1
ATOM 700 C CA . GLY A 1 88 ? -1.221 1.382 30.035 1.00 83.12 88 GLY A CA 1
ATOM 701 C C . GLY A 1 88 ? -2.473 0.827 29.335 1.00 83.12 88 GLY A C 1
ATOM 702 O O . GLY A 1 88 ? -2.371 -0.138 28.586 1.00 83.12 88 GLY A O 1
ATOM 703 N N . VAL A 1 89 ? -3.651 1.445 29.498 1.00 85.75 89 VAL A N 1
ATOM 704 C CA . VAL A 1 89 ? -4.862 1.060 28.735 1.00 85.75 89 VAL A CA 1
ATOM 705 C C . VAL A 1 89 ? -4.816 1.650 27.330 1.00 85.75 89 VAL A C 1
ATOM 707 O O . VAL A 1 89 ? -5.177 0.985 26.363 1.00 85.75 89 VAL A O 1
ATOM 710 N N . LYS A 1 90 ? -4.328 2.887 27.218 1.00 86.44 90 LYS A N 1
ATOM 711 C CA . LYS A 1 90 ? -4.195 3.618 25.956 1.00 86.44 90 LYS A CA 1
ATOM 712 C C . LYS A 1 90 ? -3.389 2.840 24.912 1.00 86.44 90 LYS A C 1
ATOM 714 O O . LYS A 1 90 ? -3.800 2.755 23.762 1.00 86.44 90 LYS A O 1
ATOM 719 N N . GLU A 1 91 ? -2.308 2.193 25.338 1.00 83.31 91 GLU A N 1
ATOM 720 C CA . GLU A 1 91 ? -1.428 1.385 24.481 1.00 83.31 91 GLU A CA 1
ATOM 721 C C . GLU A 1 91 ? -2.140 0.165 23.878 1.00 83.31 91 GLU A C 1
ATOM 723 O O . GLU A 1 91 ? -1.826 -0.242 22.765 1.00 83.31 91 GLU A O 1
ATOM 728 N N . LEU A 1 92 ? -3.139 -0.395 24.573 1.00 82.12 92 LEU A N 1
ATOM 729 C CA . LEU A 1 92 ? -3.917 -1.534 24.070 1.00 82.12 92 LEU A CA 1
ATOM 730 C C . LEU A 1 92 ? -4.838 -1.146 22.906 1.00 82.12 92 LEU A C 1
ATOM 732 O O . LEU A 1 92 ? -5.209 -2.004 22.105 1.00 82.12 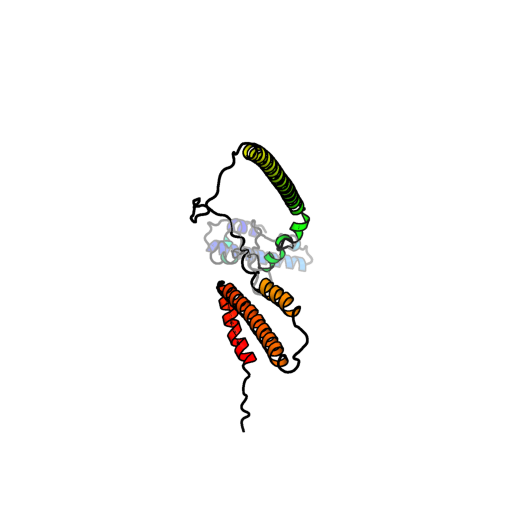92 LEU A O 1
ATOM 736 N N . PHE A 1 93 ? -5.233 0.128 22.833 1.00 76.75 93 PHE A N 1
ATOM 737 C CA . PHE A 1 93 ? -6.160 0.647 21.825 1.00 76.75 93 PHE A CA 1
ATOM 738 C C . PHE A 1 93 ? -5.479 1.503 20.755 1.00 76.75 93 PHE A C 1
ATOM 740 O O . PHE A 1 93 ? -6.071 1.735 19.699 1.00 76.75 93 PHE A O 1
ATOM 747 N N . GLU A 1 94 ? -4.249 1.959 20.987 1.00 76.88 94 GLU A N 1
ATOM 748 C CA . GLU A 1 94 ? -3.425 2.589 19.962 1.00 76.88 94 GLU A CA 1
ATOM 749 C C . GLU A 1 94 ? -3.045 1.543 18.916 1.00 76.88 94 GLU A C 1
ATOM 751 O O . GLU A 1 94 ? -2.079 0.791 19.042 1.00 76.88 94 GLU A O 1
ATOM 756 N N . LYS A 1 95 ? -3.854 1.477 17.855 1.00 73.44 95 LYS A N 1
ATOM 757 C CA . LYS A 1 95 ? -3.541 0.669 16.684 1.00 73.44 95 LYS A CA 1
ATOM 758 C C . LYS A 1 95 ? -2.157 1.106 16.188 1.00 73.44 95 LYS A C 1
ATOM 760 O O . LYS A 1 95 ? -1.981 2.304 15.941 1.00 73.44 95 LYS A O 1
ATOM 765 N N . PRO A 1 96 ? -1.187 0.183 16.024 1.00 71.38 96 PRO A N 1
A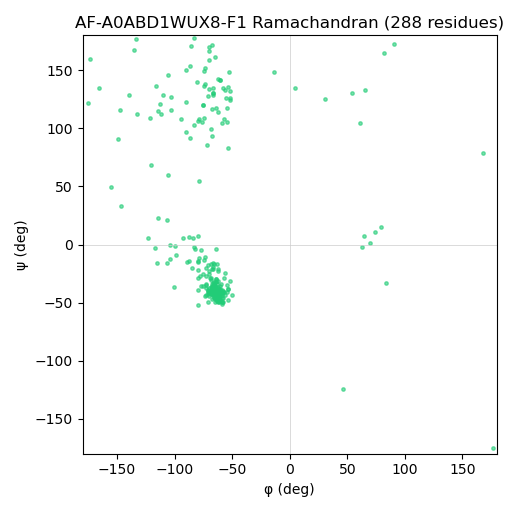TOM 766 C CA . PRO A 1 96 ? 0.080 0.546 15.413 1.00 71.38 96 PRO A CA 1
ATOM 767 C C . PRO A 1 96 ? -0.234 1.211 14.069 1.00 71.38 96 PRO A C 1
ATOM 769 O O . PRO A 1 96 ? -1.132 0.729 13.364 1.00 71.38 96 PRO A O 1
ATOM 772 N N . PRO A 1 97 ? 0.428 2.334 13.735 1.00 71.88 97 PRO A N 1
ATOM 773 C CA . PRO A 1 97 ? 0.125 3.067 12.517 1.00 71.88 97 PRO A CA 1
ATOM 774 C C . PRO A 1 97 ? 0.175 2.086 11.352 1.00 71.88 97 PRO A C 1
ATOM 776 O O . PRO A 1 97 ? 1.157 1.355 11.203 1.00 71.88 97 PRO A O 1
ATOM 779 N N . GLU A 1 98 ? -0.901 2.023 10.565 1.00 68.94 98 GLU A N 1
ATOM 780 C CA . GLU A 1 98 ? -0.953 1.133 9.411 1.00 68.94 98 GLU A CA 1
ATOM 781 C C . GLU A 1 98 ? 0.203 1.505 8.481 1.00 68.94 98 GLU A C 1
ATOM 783 O O . GLU A 1 98 ? 0.188 2.540 7.808 1.00 68.94 98 GLU A O 1
ATOM 788 N N . LEU A 1 99 ? 1.252 0.679 8.481 1.00 71.44 99 LEU A N 1
ATOM 789 C CA . LEU A 1 99 ? 2.361 0.847 7.563 1.00 71.44 99 LEU A CA 1
ATOM 790 C C . LEU A 1 99 ? 1.776 0.688 6.163 1.00 71.44 99 LEU A C 1
ATOM 792 O O . LEU A 1 99 ? 1.296 -0.383 5.795 1.00 71.44 99 LEU A O 1
ATOM 796 N N . ARG A 1 100 ? 1.785 1.769 5.378 1.00 73.88 100 ARG A N 1
ATOM 797 C CA . ARG A 1 100 ? 1.404 1.708 3.966 1.00 73.88 100 ARG A CA 1
ATOM 798 C C . ARG A 1 100 ? 2.318 0.682 3.306 1.00 73.88 100 ARG A C 1
ATOM 800 O O . ARG A 1 100 ? 3.510 0.948 3.135 1.00 73.88 100 ARG A O 1
ATOM 807 N N . ASN A 1 101 ? 1.768 -0.480 2.958 1.00 78.44 101 ASN A N 1
ATOM 808 C CA . ASN A 1 101 ? 2.515 -1.509 2.250 1.00 78.44 101 ASN A CA 1
ATOM 809 C C . ASN A 1 101 ? 3.096 -0.877 0.984 1.00 78.44 101 ASN A C 1
ATOM 811 O O . ASN A 1 101 ? 2.367 -0.372 0.125 1.00 78.44 101 ASN A O 1
ATOM 815 N N . ARG A 1 102 ? 4.430 -0.847 0.893 1.00 79.56 102 ARG A N 1
ATOM 816 C CA . ARG A 1 102 ? 5.099 -0.423 -0.336 1.00 79.56 102 ARG A CA 1
ATOM 817 C C . ARG A 1 102 ? 4.672 -1.385 -1.439 1.00 79.56 102 ARG A C 1
ATOM 819 O O . ARG A 1 102 ? 4.534 -2.580 -1.183 1.00 79.56 102 ARG A O 1
ATOM 826 N N . ARG A 1 103 ? 4.457 -0.862 -2.651 1.00 81.62 103 ARG A N 1
ATOM 827 C CA . ARG A 1 103 ? 4.118 -1.698 -3.811 1.00 81.62 103 ARG A CA 1
ATOM 828 C C . ARG A 1 103 ? 5.152 -2.810 -3.905 1.00 81.62 103 ARG A C 1
ATOM 830 O O . ARG A 1 103 ? 6.352 -2.528 -3.932 1.00 81.62 103 ARG A O 1
ATOM 837 N N . THR A 1 104 ? 4.686 -4.050 -3.911 1.00 86.12 104 THR A N 1
ATOM 838 C CA . THR A 1 104 ? 5.594 -5.178 -4.068 1.00 86.12 104 THR A CA 1
ATOM 839 C C . THR A 1 104 ? 6.120 -5.192 -5.498 1.00 86.12 104 THR A C 1
ATOM 841 O O . THR A 1 104 ? 5.513 -4.635 -6.415 1.00 86.12 104 THR A O 1
ATOM 844 N N . ARG A 1 105 ? 7.263 -5.846 -5.716 1.00 87.19 105 ARG A N 1
ATOM 845 C CA . ARG A 1 105 ? 7.845 -5.999 -7.056 1.00 87.19 105 ARG A CA 1
ATOM 846 C C . ARG A 1 105 ? 6.839 -6.628 -8.036 1.00 87.19 105 ARG A C 1
ATOM 848 O O . ARG A 1 105 ? 6.768 -6.225 -9.190 1.00 87.19 105 ARG A O 1
ATOM 855 N N . TYR A 1 106 ? 6.008 -7.546 -7.543 1.00 85.56 106 TYR A N 1
ATOM 856 C CA . TYR A 1 106 ? 4.912 -8.162 -8.290 1.00 85.56 106 TYR A CA 1
ATOM 857 C C . TYR A 1 106 ? 3.832 -7.150 -8.714 1.00 85.56 106 TYR A C 1
ATOM 859 O O . TYR A 1 106 ? 3.419 -7.151 -9.868 1.00 85.56 106 TYR A O 1
ATOM 867 N N . ASP A 1 107 ? 3.436 -6.220 -7.837 1.00 88.81 107 ASP A N 1
ATOM 868 C CA . ASP A 1 107 ? 2.454 -5.164 -8.156 1.00 88.81 107 ASP A CA 1
ATOM 869 C C . ASP A 1 107 ? 2.955 -4.148 -9.190 1.00 88.81 107 ASP A C 1
ATOM 871 O O . ASP A 1 107 ? 2.162 -3.397 -9.775 1.00 88.81 107 ASP A O 1
ATOM 875 N N . ILE A 1 108 ? 4.276 -4.060 -9.348 1.00 87.56 108 ILE A N 1
ATOM 876 C CA . ILE A 1 108 ? 4.926 -3.265 -10.387 1.00 87.56 108 ILE A CA 1
ATOM 877 C C . ILE A 1 108 ? 4.884 -4.053 -11.696 1.00 87.56 108 ILE A C 1
ATOM 879 O O . ILE A 1 108 ? 4.341 -3.544 -12.668 1.00 87.56 108 ILE A O 1
ATOM 883 N N . TYR A 1 109 ? 5.342 -5.312 -11.698 1.00 86.56 109 TYR A N 1
ATOM 884 C CA . TYR A 1 109 ? 5.312 -6.171 -12.888 1.00 86.56 109 TYR A CA 1
ATOM 885 C C . TYR A 1 109 ? 3.908 -6.404 -13.443 1.00 86.56 109 TYR A C 1
ATOM 887 O O . TYR A 1 109 ? 3.739 -6.444 -14.653 1.00 86.56 109 TYR A O 1
ATOM 895 N N . LYS A 1 110 ? 2.885 -6.471 -12.586 1.00 89.75 110 LYS A N 1
ATOM 896 C CA . LYS A 1 110 ? 1.486 -6.635 -13.004 1.00 89.75 110 LYS A CA 1
ATOM 897 C C . LYS A 1 110 ? 0.955 -5.479 -13.869 1.00 89.75 110 LYS A C 1
ATOM 899 O O . LYS A 1 110 ? -0.055 -5.653 -14.534 1.00 89.75 110 LYS A O 1
ATOM 904 N N . ARG A 1 111 ? 1.586 -4.302 -13.818 1.00 83.69 111 ARG A N 1
ATOM 905 C CA . ARG A 1 111 ? 1.222 -3.112 -14.614 1.00 83.69 111 ARG A CA 1
ATOM 906 C C . ARG A 1 111 ? 2.158 -2.859 -15.795 1.00 83.69 111 ARG A C 1
ATOM 908 O O . ARG A 1 111 ? 1.994 -1.858 -16.484 1.00 83.69 111 ARG A O 1
ATOM 915 N N . ILE A 1 112 ? 3.174 -3.698 -15.981 1.00 90.75 112 ILE A N 1
ATOM 916 C CA . ILE A 1 112 ? 4.070 -3.603 -17.129 1.00 90.75 112 ILE A CA 1
ATOM 917 C C . ILE A 1 112 ? 3.414 -4.401 -18.254 1.00 90.75 112 ILE A C 1
ATOM 919 O O . ILE A 1 112 ? 3.575 -5.616 -18.346 1.00 90.75 112 ILE A O 1
ATOM 923 N N . ASP A 1 113 ? 2.628 -3.697 -19.062 1.00 86.81 113 ASP A N 1
ATOM 924 C CA . ASP A 1 113 ? 1.922 -4.262 -20.209 1.00 86.81 113 ASP A CA 1
ATOM 925 C C . ASP A 1 113 ? 2.819 -4.266 -21.460 1.00 86.81 113 ASP A C 1
ATOM 927 O O . ASP A 1 113 ? 3.885 -3.649 -21.490 1.00 86.81 113 ASP A O 1
ATOM 931 N N . ALA A 1 114 ? 2.373 -4.922 -22.536 1.00 86.19 114 ALA A N 1
ATOM 932 C CA . ALA A 1 114 ? 3.088 -4.959 -23.818 1.00 86.19 114 ALA A CA 1
ATOM 933 C C . ALA A 1 114 ? 3.375 -3.560 -24.407 1.00 86.19 114 ALA A C 1
ATOM 935 O O . ALA A 1 114 ? 4.346 -3.396 -25.143 1.00 86.19 114 ALA A O 1
ATOM 936 N N . SER A 1 115 ? 2.580 -2.547 -24.036 1.00 83.50 115 SER A N 1
ATOM 937 C CA . SER A 1 115 ? 2.815 -1.140 -24.390 1.00 83.50 115 SER A CA 1
ATOM 938 C C . SER A 1 115 ? 4.121 -0.587 -23.819 1.00 83.50 115 SER A C 1
ATOM 940 O O . SER A 1 115 ? 4.758 0.233 -24.462 1.00 83.50 115 SER A O 1
ATOM 942 N N . TYR A 1 116 ? 4.574 -1.058 -22.652 1.00 85.38 116 TYR A N 1
ATOM 943 C CA . TYR A 1 116 ? 5.860 -0.645 -22.081 1.00 85.38 116 TYR A CA 1
ATOM 944 C C . TYR A 1 116 ? 7.049 -1.064 -22.957 1.00 85.38 116 TYR A C 1
ATOM 946 O O . TYR A 1 116 ? 8.079 -0.396 -22.969 1.00 85.38 116 TYR A O 1
ATOM 954 N N . TYR A 1 117 ? 6.900 -2.168 -23.689 1.00 85.19 117 TYR A N 1
ATOM 955 C CA . TYR A 1 117 ? 7.917 -2.692 -24.596 1.00 85.19 117 TYR A CA 1
ATOM 956 C C . TYR A 1 117 ? 7.761 -2.184 -26.039 1.00 85.19 117 TYR A C 1
ATOM 958 O O . TYR A 1 117 ? 8.494 -2.649 -26.905 1.00 85.19 117 TYR A O 1
ATOM 966 N N . GLY A 1 118 ? 6.829 -1.260 -26.309 1.00 80.62 118 GLY A N 1
ATOM 967 C CA . GLY A 1 118 ? 6.660 -0.655 -27.636 1.00 80.62 118 GLY A CA 1
ATOM 968 C C . GLY A 1 118 ? 6.020 -1.569 -28.687 1.00 80.62 118 GLY A C 1
ATOM 969 O O . GLY A 1 118 ? 5.958 -1.202 -29.850 1.00 80.62 118 GLY A O 1
ATOM 970 N N . TYR A 1 119 ? 5.473 -2.732 -28.305 1.00 80.06 119 TYR A N 1
ATOM 971 C CA . TYR A 1 119 ? 4.833 -3.674 -29.246 1.00 80.06 119 TYR A CA 1
ATOM 972 C C . TYR A 1 119 ? 3.577 -3.127 -29.952 1.00 80.06 119 TYR A C 1
ATOM 974 O O . TYR A 1 119 ? 2.977 -3.835 -30.753 1.00 80.06 119 TYR A O 1
ATOM 982 N N . ARG A 1 120 ? 3.125 -1.915 -29.615 1.00 72.75 120 ARG A N 1
ATOM 983 C CA . ARG A 1 120 ? 1.956 -1.262 -30.225 1.00 72.75 120 ARG A CA 1
ATOM 984 C C . ARG A 1 120 ? 2.316 0.037 -30.954 1.00 72.75 120 ARG A C 1
ATOM 986 O O . ARG A 1 120 ? 1.427 0.614 -31.562 1.00 72.75 120 ARG A O 1
ATOM 993 N N . ASP A 1 121 ? 3.579 0.464 -30.920 1.00 77.38 121 ASP A N 1
ATOM 994 C CA . ASP A 1 121 ? 4.012 1.742 -31.503 1.00 77.38 121 ASP A CA 1
ATOM 995 C C . ASP A 1 121 ? 4.032 1.687 -33.044 1.00 77.38 121 ASP A C 1
ATOM 997 O O . ASP A 1 121 ? 3.804 2.699 -33.707 1.00 77.38 121 ASP A O 1
ATOM 1001 N N . ASP A 1 122 ? 4.218 0.494 -33.621 1.00 72.75 122 ASP A N 1
ATOM 1002 C CA . ASP A 1 122 ? 4.166 0.268 -35.073 1.00 72.75 122 ASP A CA 1
ATOM 1003 C C . ASP A 1 122 ? 2.733 0.394 -35.642 1.00 72.75 122 ASP A C 1
ATOM 1005 O O . ASP A 1 122 ? 2.549 0.686 -36.822 1.00 72.75 122 ASP A O 1
ATOM 1009 N N . GLU A 1 123 ? 1.703 0.221 -34.804 1.00 71.12 123 GLU A N 1
ATOM 1010 C CA . GLU A 1 123 ? 0.282 0.216 -35.202 1.00 71.12 123 GLU A CA 1
ATOM 1011 C C . GLU A 1 123 ? -0.346 1.626 -35.218 1.00 71.12 123 GLU A C 1
ATOM 1013 O O . GLU A 1 123 ? -1.416 1.826 -35.794 1.00 71.12 123 GLU A O 1
ATOM 1018 N N . ASP A 1 124 ? 0.305 2.629 -34.616 1.00 75.00 124 ASP A N 1
ATOM 1019 C CA . ASP A 1 124 ? -0.233 3.996 -34.521 1.00 75.00 124 ASP A CA 1
ATOM 1020 C C . ASP A 1 124 ? -0.180 4.758 -35.866 1.00 75.00 124 ASP A C 1
ATOM 1022 O O . ASP A 1 124 ? -0.760 5.841 -36.007 1.00 75.00 124 ASP A O 1
ATOM 1026 N N . GLY A 1 125 ? 0.526 4.222 -36.875 1.00 76.06 125 GLY A N 1
ATOM 1027 C CA . GLY A 1 125 ? 0.611 4.785 -38.234 1.00 76.06 125 GLY A CA 1
ATOM 1028 C C . GLY A 1 125 ? 1.285 6.165 -38.316 1.00 76.06 125 GLY A C 1
ATOM 1029 O O . GLY A 1 125 ? 1.268 6.825 -39.357 1.00 76.06 125 GLY A O 1
ATOM 1030 N N . ILE A 1 126 ? 1.861 6.645 -37.209 1.00 81.94 126 ILE A N 1
ATOM 1031 C CA . ILE A 1 126 ? 2.614 7.904 -37.138 1.00 81.94 126 ILE A CA 1
ATOM 1032 C C . ILE A 1 126 ? 3.946 7.755 -37.876 1.00 81.94 126 ILE A C 1
ATOM 1034 O O . ILE A 1 126 ? 4.356 8.676 -38.586 1.00 81.94 126 ILE A O 1
ATOM 1038 N N . LEU A 1 127 ? 4.593 6.594 -37.736 1.00 79.56 127 LEU A N 1
ATOM 1039 C CA . LEU A 1 127 ? 5.877 6.301 -38.364 1.00 79.56 127 LEU A CA 1
ATOM 1040 C C . LEU A 1 127 ? 5.777 6.363 -39.896 1.00 79.56 127 LEU A C 1
ATOM 1042 O O . LEU A 1 127 ? 6.523 7.111 -40.519 1.00 79.56 127 LEU A O 1
ATOM 1046 N N . GLU A 1 128 ? 4.766 5.713 -40.479 1.00 82.44 128 GLU A N 1
ATOM 1047 C CA . GLU A 1 128 ? 4.511 5.695 -41.928 1.00 82.44 128 GLU A CA 1
ATOM 1048 C C . GLU A 1 128 ? 4.319 7.107 -42.514 1.00 82.44 128 GLU A C 1
ATOM 1050 O O . GLU A 1 128 ? 4.848 7.444 -43.575 1.00 82.44 128 GLU A O 1
ATOM 1055 N N . LYS A 1 129 ? 3.621 7.995 -41.790 1.00 84.06 129 LYS A N 1
ATOM 1056 C CA . LYS A 1 129 ? 3.445 9.397 -42.210 1.00 84.06 129 LYS A CA 1
ATOM 1057 C C . LYS A 1 129 ? 4.763 10.165 -42.215 1.00 84.06 129 LYS A C 1
ATOM 1059 O O . LYS A 1 129 ? 4.994 10.979 -43.108 1.00 84.06 129 LYS A O 1
ATOM 1064 N N . LEU A 1 130 ? 5.610 9.952 -41.211 1.00 86.75 130 LEU A N 1
ATOM 1065 C CA . LEU A 1 130 ? 6.905 10.623 -41.114 1.00 86.75 130 LEU A CA 1
ATOM 1066 C C . LEU A 1 130 ? 7.881 10.109 -42.177 1.00 86.75 130 LEU A C 1
ATOM 1068 O O . LEU A 1 130 ? 8.565 10.919 -42.802 1.00 86.75 130 LEU A O 1
ATOM 1072 N N . GLU A 1 131 ? 7.900 8.800 -42.422 1.00 86.75 131 GLU A N 1
ATOM 1073 C CA . GLU A 1 131 ? 8.702 8.175 -43.476 1.00 86.75 131 GLU A CA 1
ATOM 1074 C C . GLU A 1 131 ? 8.289 8.684 -44.858 1.00 86.75 131 GLU A C 1
ATOM 1076 O O . GLU A 1 131 ? 9.145 9.170 -45.595 1.00 86.75 131 GLU A O 1
ATOM 1081 N N . GLY A 1 132 ? 6.988 8.731 -45.167 1.00 89.62 132 GLY A N 1
ATOM 1082 C CA . GLY A 1 132 ? 6.492 9.258 -46.442 1.00 89.62 132 GLY A CA 1
ATOM 1083 C C . GLY A 1 132 ? 6.901 10.715 -46.707 1.00 89.62 132 GLY A C 1
ATOM 1084 O O . GLY A 1 132 ? 7.321 11.053 -47.816 1.00 89.62 132 GLY A O 1
ATOM 1085 N N . LEU A 1 133 ? 6.861 11.576 -45.681 1.00 89.06 133 LEU A N 1
ATOM 1086 C CA . LEU A 1 133 ? 7.317 12.970 -45.788 1.00 89.06 133 LEU A CA 1
ATOM 1087 C C . LEU A 1 133 ? 8.827 13.078 -46.042 1.00 89.06 133 LEU A C 1
ATOM 1089 O O . LEU A 1 133 ? 9.281 13.995 -46.730 1.00 89.06 133 LEU A O 1
ATOM 1093 N N . VAL A 1 134 ? 9.624 12.183 -45.459 1.00 91.62 134 VAL A N 1
ATOM 1094 C CA . VAL A 1 134 ? 11.072 12.138 -45.694 1.00 91.62 134 VAL A CA 1
ATOM 1095 C C . VAL A 1 134 ? 11.364 11.582 -47.087 1.00 91.62 134 VAL A C 1
ATOM 1097 O O . VAL A 1 134 ? 12.158 12.175 -47.813 1.00 91.62 134 VAL A O 1
ATOM 1100 N N . GLU A 1 135 ? 10.692 10.512 -47.504 1.00 90.19 135 GLU A N 1
ATOM 1101 C CA . GLU A 1 135 ? 10.829 9.920 -48.836 1.00 90.19 135 GLU A CA 1
ATOM 1102 C C . GLU A 1 135 ? 10.467 10.899 -49.954 1.00 90.19 135 GLU A C 1
ATOM 1104 O O . GLU A 1 135 ? 11.153 10.962 -50.974 1.00 90.19 135 GLU A O 1
ATOM 1109 N N . GLU A 1 136 ? 9.401 11.685 -49.788 1.00 89.44 136 GLU A N 1
ATOM 1110 C CA . GLU A 1 136 ? 9.035 12.736 -50.739 1.00 89.44 136 GLU A CA 1
ATOM 1111 C C . GLU A 1 136 ? 10.145 13.788 -50.852 1.00 89.44 136 GLU A C 1
ATOM 1113 O O . GLU A 1 136 ? 10.582 14.106 -51.959 1.00 89.44 136 GLU A O 1
ATOM 1118 N N . LYS A 1 137 ? 10.684 14.259 -49.720 1.00 92.50 137 LYS A N 1
ATOM 1119 C CA . LYS A 1 137 ? 11.810 15.207 -49.712 1.00 92.50 137 LYS A CA 1
ATOM 1120 C C . LYS A 1 137 ? 13.050 14.633 -50.386 1.00 92.50 137 LYS A C 1
ATOM 1122 O O . LYS A 1 137 ? 13.702 15.345 -51.145 1.00 92.50 137 LYS A O 1
ATOM 1127 N N . VAL A 1 138 ? 13.372 13.364 -50.136 1.00 94.06 138 VAL A N 1
ATOM 1128 C CA . VAL A 1 138 ? 14.513 12.683 -50.764 1.00 94.06 138 VAL A CA 1
ATOM 1129 C C . VAL A 1 138 ? 14.297 12.543 -52.271 1.00 94.06 138 VAL A C 1
ATOM 1131 O O . VAL A 1 138 ? 15.217 12.830 -53.033 1.00 94.06 138 VAL A O 1
ATOM 1134 N N . ARG A 1 139 ? 13.089 12.182 -52.722 1.00 91.81 139 ARG A N 1
ATOM 1135 C CA . ARG A 1 139 ? 12.748 12.105 -54.154 1.00 91.81 139 ARG A CA 1
ATOM 1136 C C . ARG A 1 139 ? 12.862 13.455 -54.847 1.00 91.81 139 ARG A C 1
ATOM 1138 O O . ARG A 1 139 ? 13.454 13.536 -55.919 1.00 91.81 139 ARG A O 1
ATOM 1145 N N . VAL A 1 140 ? 12.335 14.512 -54.231 1.00 94.44 140 VAL A N 1
ATOM 1146 C CA . VAL A 1 140 ? 12.448 15.876 -54.760 1.00 94.44 140 VAL A CA 1
ATOM 1147 C C . VAL A 1 140 ? 13.913 16.310 -54.804 1.00 94.44 140 VAL A C 1
ATOM 1149 O O . VAL A 1 140 ? 14.358 16.827 -55.823 1.00 94.44 140 VAL A O 1
ATOM 1152 N N . ALA A 1 141 ? 14.687 16.055 -53.747 1.00 93.06 141 ALA A N 1
ATOM 1153 C CA . ALA A 1 141 ? 16.107 16.394 -53.708 1.00 93.06 141 ALA A CA 1
ATOM 1154 C C . ALA A 1 141 ? 16.921 15.643 -54.775 1.00 93.06 141 ALA A C 1
ATOM 1156 O O . ALA A 1 141 ? 17.769 16.252 -55.423 1.00 93.06 141 ALA A O 1
ATOM 1157 N N . ALA A 1 142 ? 16.638 14.356 -54.996 1.00 94.00 142 ALA A N 1
ATOM 1158 C CA . ALA A 1 142 ? 17.264 13.564 -56.052 1.00 94.00 142 ALA A CA 1
ATOM 1159 C C . ALA A 1 142 ? 16.908 14.103 -57.447 1.00 94.00 142 ALA A C 1
ATOM 1161 O O . ALA A 1 142 ? 17.802 14.365 -58.243 1.00 94.00 142 ALA A O 1
ATOM 1162 N N . ALA A 1 143 ? 15.627 14.381 -57.712 1.00 93.31 143 ALA A N 1
ATOM 1163 C CA . ALA A 1 143 ? 15.190 14.944 -58.991 1.00 93.31 143 ALA A CA 1
ATOM 1164 C C . ALA A 1 143 ? 15.801 16.330 -59.270 1.00 93.31 143 ALA A C 1
ATOM 1166 O O . ALA A 1 143 ? 16.138 16.649 -60.411 1.00 93.31 143 ALA A O 1
ATOM 1167 N N . VAL A 1 144 ? 15.960 17.159 -58.233 1.00 94.81 144 VAL A N 1
ATOM 1168 C CA . VAL A 1 144 ? 16.648 18.452 -58.341 1.00 94.81 144 VAL A CA 1
ATOM 1169 C C . VAL A 1 144 ? 18.136 18.251 -58.631 1.00 94.81 144 VAL A C 1
ATOM 1171 O O . VAL A 1 144 ? 18.664 18.940 -59.499 1.00 94.81 144 VAL A O 1
ATOM 1174 N N . ALA A 1 145 ? 18.801 17.305 -57.962 1.00 93.44 145 ALA A N 1
ATOM 1175 C CA . ALA A 1 145 ? 20.207 16.993 -58.213 1.00 93.44 145 ALA A CA 1
ATOM 1176 C C . ALA A 1 145 ? 20.439 16.520 -59.660 1.00 93.44 145 ALA A C 1
ATOM 1178 O O . ALA A 1 145 ? 21.300 17.073 -60.343 1.00 93.44 145 ALA A O 1
ATOM 1179 N N . ASP A 1 146 ? 19.607 15.599 -60.156 1.00 93.25 146 ASP A N 1
ATOM 1180 C CA . ASP A 1 146 ? 19.662 15.108 -61.539 1.00 93.25 146 ASP A CA 1
ATOM 1181 C C . ASP A 1 146 ? 19.443 16.250 -62.549 1.00 93.25 146 ASP A C 1
ATOM 1183 O O . ASP A 1 146 ? 20.128 16.355 -63.569 1.00 93.25 146 ASP A O 1
ATOM 1187 N N . TRP A 1 147 ? 18.498 17.157 -62.269 1.00 92.19 147 TRP A N 1
ATOM 1188 C CA . TRP A 1 147 ? 18.252 18.321 -63.121 1.00 92.19 147 TRP A CA 1
ATOM 1189 C C . TRP A 1 147 ? 19.447 19.283 -63.155 1.00 92.19 147 TRP A C 1
ATOM 1191 O O . TRP A 1 147 ? 19.797 19.777 -64.231 1.00 92.19 147 TRP A O 1
ATOM 1201 N N . MET A 1 148 ? 20.086 19.527 -62.007 1.00 92.19 148 MET A N 1
ATOM 1202 C CA . MET A 1 148 ? 21.275 20.378 -61.906 1.00 92.19 148 MET A CA 1
ATOM 1203 C C . MET A 1 148 ? 22.462 19.785 -62.673 1.00 92.19 148 MET A C 1
ATOM 1205 O O . MET A 1 148 ? 23.089 20.510 -63.445 1.00 92.19 148 MET A O 1
ATOM 1209 N N . GLU A 1 149 ? 22.710 18.476 -62.554 1.00 91.56 149 GLU A N 1
ATOM 1210 C CA . GLU A 1 149 ? 23.759 17.773 -63.309 1.00 91.56 149 GLU A CA 1
ATOM 1211 C C . GLU A 1 149 ? 23.534 17.909 -64.825 1.00 91.56 149 GLU A C 1
ATOM 1213 O O . GLU A 1 149 ? 24.428 18.298 -65.581 1.00 91.56 149 GLU A O 1
ATOM 1218 N N . MET A 1 150 ? 22.295 17.707 -65.282 1.00 87.31 150 MET A N 1
ATOM 1219 C CA . MET A 1 150 ? 21.945 17.886 -66.693 1.00 87.31 150 MET A CA 1
ATOM 1220 C C . MET A 1 150 ? 22.102 19.338 -67.163 1.00 87.31 150 MET A C 1
ATOM 1222 O O . MET A 1 150 ? 22.415 19.590 -68.333 1.00 87.31 150 MET A O 1
ATOM 1226 N N . GLU A 1 151 ? 21.869 20.318 -66.291 1.00 93.12 151 GLU A N 1
ATOM 1227 C CA . GLU A 1 151 ? 22.063 21.729 -66.614 1.00 93.12 151 GLU A CA 1
ATOM 1228 C C . GLU A 1 151 ? 23.549 22.106 -66.709 1.00 93.12 151 GLU A C 1
ATOM 1230 O O . GLU A 1 151 ? 23.930 22.885 -67.592 1.00 93.12 151 GLU A O 1
ATOM 1235 N N . GLU A 1 152 ? 24.391 21.533 -65.850 1.00 91.56 152 GLU A N 1
ATOM 1236 C CA . GLU A 1 152 ? 25.848 21.672 -65.893 1.00 91.56 152 GLU A CA 1
ATOM 1237 C C . GLU A 1 152 ? 26.417 21.089 -67.184 1.00 91.56 152 GLU A C 1
ATOM 1239 O O . GLU A 1 152 ? 27.083 21.818 -67.922 1.00 91.56 152 GLU A O 1
ATOM 1244 N N . ILE A 1 153 ? 26.024 19.867 -67.558 1.00 87.81 153 ILE A N 1
ATOM 1245 C CA . ILE A 1 153 ? 26.404 19.247 -68.839 1.00 87.81 153 ILE A CA 1
ATOM 1246 C C . ILE A 1 153 ? 25.986 20.139 -70.019 1.00 87.81 153 ILE A C 1
ATOM 1248 O O . ILE A 1 153 ? 26.763 20.380 -70.945 1.00 87.81 153 ILE A O 1
ATOM 1252 N N . LYS A 1 154 ? 24.772 20.711 -69.992 1.00 88.62 154 LYS A N 1
ATOM 1253 C CA . LYS A 1 154 ? 24.310 21.652 -71.033 1.00 88.62 154 LYS A CA 1
ATOM 1254 C C . LYS A 1 154 ? 25.115 22.955 -71.060 1.00 88.62 154 LYS A C 1
ATOM 1256 O O . LYS A 1 154 ? 25.285 23.551 -72.128 1.00 88.62 154 LYS A O 1
ATOM 1261 N N . LYS A 1 155 ? 25.550 23.470 -69.908 1.00 90.06 155 LYS A N 1
ATOM 1262 C CA . LYS A 1 155 ? 26.397 24.674 -69.817 1.00 90.06 155 LYS A CA 1
ATOM 1263 C C . LYS A 1 155 ? 27.800 24.379 -70.339 1.00 90.06 155 LYS A C 1
ATOM 1265 O O . LYS A 1 155 ? 28.315 25.171 -71.124 1.00 90.06 155 LYS A O 1
ATOM 1270 N N . GLU A 1 156 ? 28.382 23.244 -69.972 1.00 87.06 156 GLU A N 1
ATOM 1271 C CA . GLU A 1 156 ? 29.675 22.780 -70.473 1.00 87.06 156 GLU A CA 1
ATOM 1272 C C . GLU A 1 156 ? 29.648 22.550 -71.981 1.00 87.06 156 GLU A C 1
ATOM 1274 O O . GLU A 1 156 ? 30.512 23.072 -72.679 1.00 87.06 156 GLU A O 1
ATOM 1279 N N . ALA A 1 157 ? 28.608 21.900 -72.511 1.00 84.94 157 ALA A N 1
ATOM 1280 C CA . ALA A 1 157 ? 28.419 21.737 -73.950 1.00 84.94 157 ALA A CA 1
ATOM 1281 C C . ALA A 1 157 ? 28.328 23.092 -74.673 1.00 84.94 157 ALA A C 1
ATOM 1283 O O . ALA A 1 157 ? 28.984 23.295 -75.692 1.00 84.94 157 ALA A O 1
ATOM 1284 N N . ARG A 1 158 ? 27.584 24.069 -74.129 1.00 79.50 158 ARG A N 1
ATOM 1285 C CA . ARG A 1 158 ? 27.533 25.434 -74.688 1.00 79.50 158 ARG A CA 1
ATOM 1286 C C . ARG A 1 158 ? 28.886 26.142 -74.642 1.00 79.50 158 ARG A C 1
ATOM 1288 O O . ARG A 1 158 ? 29.258 26.778 -75.624 1.00 79.50 158 ARG A O 1
ATOM 1295 N N . ARG A 1 159 ? 29.634 26.020 -73.540 1.00 77.06 159 ARG A N 1
ATOM 1296 C CA . ARG A 1 159 ? 30.999 26.562 -73.424 1.00 77.06 159 ARG A CA 1
ATOM 1297 C C . ARG A 1 159 ? 31.951 25.890 -74.413 1.00 77.06 159 ARG A C 1
ATOM 1299 O O . ARG A 1 159 ? 32.732 26.585 -75.046 1.00 77.06 159 ARG A O 1
ATOM 1306 N N . ALA A 1 160 ? 31.863 24.574 -74.589 1.00 74.44 160 ALA A N 1
ATOM 1307 C CA . ALA A 1 160 ? 32.667 23.820 -75.547 1.00 74.44 160 ALA A CA 1
ATOM 1308 C C . ALA A 1 160 ? 32.365 24.239 -76.993 1.00 74.44 160 ALA A C 1
ATOM 1310 O O . ALA A 1 160 ? 33.294 24.448 -77.772 1.00 74.44 160 ALA A O 1
ATOM 1311 N N . LEU A 1 161 ? 31.086 24.441 -77.331 1.00 73.31 161 LEU A N 1
ATOM 1312 C CA . LEU A 1 161 ? 30.673 24.977 -78.630 1.00 73.31 161 LEU A CA 1
ATOM 1313 C C . LEU A 1 161 ? 31.194 26.404 -78.844 1.00 73.31 161 LEU A C 1
ATOM 1315 O O . LEU A 1 161 ? 31.756 26.692 -79.898 1.00 73.31 161 LEU A O 1
ATOM 1319 N N . PHE A 1 162 ? 31.079 27.280 -77.841 1.00 74.31 162 PHE A N 1
ATOM 1320 C CA . PHE A 1 162 ? 31.601 28.648 -77.907 1.00 74.31 162 PHE A CA 1
ATOM 1321 C C . PHE A 1 162 ? 33.131 28.676 -78.055 1.00 74.31 162 PHE A C 1
ATOM 1323 O O . PHE A 1 162 ? 33.665 29.407 -78.886 1.00 74.31 162 PHE A O 1
ATOM 1330 N N . ASN A 1 163 ? 33.839 27.817 -77.318 1.00 67.31 163 ASN A N 1
ATOM 1331 C CA . ASN A 1 163 ? 35.289 27.667 -77.410 1.00 67.31 163 ASN A CA 1
ATOM 1332 C C . ASN A 1 163 ? 35.729 27.095 -78.766 1.00 67.31 163 ASN A C 1
ATOM 1334 O O . ASN A 1 163 ? 36.716 27.571 -79.319 1.00 67.31 163 ASN A O 1
ATOM 1338 N N . CYS A 1 164 ? 35.002 26.130 -79.341 1.00 59.38 164 CYS A N 1
ATOM 1339 C CA . CYS A 1 164 ? 35.265 25.644 -80.701 1.00 59.38 164 CYS A CA 1
ATOM 1340 C C . CYS A 1 164 ? 35.061 26.746 -81.747 1.00 59.38 164 CYS A C 1
ATOM 1342 O O . CYS A 1 164 ? 35.876 26.877 -82.658 1.00 59.38 164 CYS A O 1
ATOM 1344 N N . LEU A 1 165 ? 34.024 27.575 -81.594 1.00 59.19 165 LEU A N 1
ATOM 1345 C CA . LEU A 1 165 ? 33.794 28.742 -82.449 1.00 59.19 165 LEU A CA 1
ATOM 1346 C C . LEU A 1 165 ? 34.944 29.757 -82.342 1.00 59.19 165 LEU A C 1
ATOM 1348 O O . LEU A 1 165 ? 35.467 30.190 -83.368 1.00 59.19 165 LEU A O 1
ATOM 1352 N N . LEU A 1 166 ? 35.422 30.070 -81.135 1.00 56.66 166 LEU A N 1
ATOM 1353 C CA . LEU A 1 166 ? 36.579 30.955 -80.930 1.00 56.66 166 LEU A CA 1
ATOM 1354 C C . LEU A 1 166 ? 37.897 30.369 -81.468 1.00 56.66 166 LEU A C 1
ATOM 1356 O O . LEU A 1 166 ? 38.719 31.094 -82.036 1.00 56.66 166 LEU A O 1
ATOM 1360 N N . LEU A 1 167 ? 38.105 29.057 -81.332 1.00 53.19 167 LEU A N 1
ATOM 1361 C CA . LEU A 1 167 ? 39.258 28.356 -81.905 1.00 53.19 167 LEU A CA 1
ATOM 1362 C C . LEU A 1 167 ? 39.205 28.345 -83.438 1.00 53.19 167 LEU A C 1
ATOM 1364 O O . LEU A 1 167 ? 40.220 28.581 -84.084 1.00 53.19 167 LEU A O 1
ATOM 1368 N N . SER A 1 168 ? 38.024 28.182 -84.038 1.00 48.09 168 SER A N 1
ATOM 1369 C CA . SER A 1 168 ? 37.863 28.294 -85.493 1.00 48.09 168 SER A CA 1
ATOM 1370 C C . SER A 1 168 ? 38.137 29.715 -86.012 1.00 48.09 168 SER A C 1
ATOM 1372 O O . SER A 1 168 ? 38.743 29.876 -87.070 1.00 48.09 168 SER A O 1
ATOM 1374 N N . PHE A 1 169 ? 37.804 30.748 -85.227 1.00 41.25 169 PHE A N 1
ATOM 1375 C CA . PHE A 1 169 ? 38.082 32.149 -85.565 1.00 41.25 169 PHE A CA 1
ATOM 1376 C C . PHE A 1 169 ? 39.574 32.508 -85.435 1.00 41.25 169 PHE A C 1
ATOM 1378 O O . PHE A 1 169 ? 40.108 33.273 -86.234 1.00 41.25 169 PHE A O 1
ATOM 1385 N N . SER A 1 170 ? 40.277 31.928 -84.458 1.00 46.78 170 SER A N 1
ATOM 1386 C CA . SER A 1 170 ? 41.716 32.159 -84.242 1.00 46.78 170 SER A CA 1
ATOM 1387 C C . SER A 1 170 ? 42.617 31.354 -85.187 1.00 46.78 170 SER A C 1
ATOM 1389 O O . SER A 1 170 ? 43.687 31.839 -85.555 1.00 46.78 170 SER A O 1
ATOM 1391 N N . VAL A 1 171 ? 42.178 30.177 -85.650 1.00 47.56 171 VAL A N 1
ATOM 1392 C CA . VAL A 1 171 ? 42.884 29.387 -86.679 1.00 47.56 171 VAL A CA 1
ATOM 1393 C C . VAL A 1 171 ? 42.841 30.070 -88.050 1.00 47.56 171 VAL A C 1
ATOM 1395 O O . VAL A 1 171 ? 43.803 29.968 -88.807 1.00 47.56 171 VAL A O 1
ATOM 1398 N N . TRP A 1 172 ? 41.790 30.836 -88.358 1.00 39.72 172 TRP A N 1
ATOM 1399 C CA . TRP A 1 172 ? 41.713 31.592 -89.614 1.00 39.72 172 TRP A CA 1
ATOM 1400 C C . TRP A 1 172 ? 42.539 32.893 -89.605 1.00 39.72 172 TRP A C 1
ATOM 1402 O O . TRP A 1 172 ? 42.786 33.475 -90.657 1.00 39.72 172 TRP A O 1
ATOM 1412 N N . CYS A 1 173 ? 43.030 33.324 -88.435 1.00 38.69 173 CYS A N 1
ATOM 1413 C CA . CYS A 1 173 ? 43.717 34.605 -88.243 1.00 38.69 173 CYS A CA 1
ATOM 1414 C C . CYS A 1 173 ? 45.208 34.472 -87.861 1.00 38.69 173 CYS A C 1
ATOM 1416 O O . CYS A 1 173 ? 45.769 35.395 -87.265 1.00 38.69 173 CYS A O 1
ATOM 1418 N N . ARG A 1 174 ? 45.872 33.343 -88.170 1.00 36.44 174 ARG A N 1
ATOM 1419 C CA . ARG A 1 174 ? 47.297 33.133 -87.845 1.00 36.44 174 ARG A CA 1
ATOM 1420 C C . ARG A 1 174 ? 48.171 33.028 -89.108 1.00 36.44 174 ARG A C 1
ATOM 1422 O O . ARG A 1 174 ? 48.008 32.069 -89.859 1.00 36.44 174 ARG A O 1
ATOM 1429 N N . PRO A 1 175 ? 49.100 33.975 -89.359 1.00 41.78 175 PRO A N 1
ATOM 1430 C CA . PRO A 1 175 ? 50.027 33.882 -90.485 1.00 41.78 175 PRO A CA 1
ATOM 1431 C C . PRO A 1 175 ? 51.104 32.819 -90.201 1.00 41.78 175 PRO A C 1
ATOM 1433 O O . PRO A 1 175 ? 51.428 32.573 -89.033 1.00 41.78 175 PRO A O 1
ATOM 1436 N N . PRO A 1 176 ? 51.670 32.169 -91.233 1.00 43.78 176 PRO A N 1
ATOM 1437 C CA . PRO A 1 176 ? 52.660 31.123 -91.035 1.00 43.78 176 PRO A CA 1
ATOM 1438 C C . PRO A 1 176 ? 54.017 31.773 -90.772 1.00 43.78 176 PRO A C 1
ATOM 1440 O O . PRO A 1 176 ? 54.328 32.748 -91.441 1.00 43.78 176 PRO A O 1
ATOM 1443 N N . LEU A 1 177 ? 54.823 31.239 -89.847 1.00 37.69 177 LEU A N 1
ATOM 1444 C CA . LEU A 1 177 ? 56.287 31.158 -89.983 1.00 37.69 177 LEU A CA 1
ATOM 1445 C C . LEU A 1 177 ? 56.925 30.376 -88.813 1.00 37.69 177 LEU A C 1
ATOM 1447 O O . LEU A 1 177 ? 56.793 30.738 -87.649 1.00 37.69 177 LEU A O 1
ATOM 1451 N N . THR A 1 178 ? 57.623 29.311 -89.224 1.00 34.69 178 THR A N 1
ATOM 1452 C CA . THR A 1 178 ? 58.883 28.714 -88.726 1.00 34.69 178 THR A CA 1
ATOM 1453 C C . THR A 1 178 ? 59.051 28.312 -87.259 1.00 34.69 178 THR A C 1
ATOM 1455 O O . THR A 1 178 ? 58.836 29.077 -86.328 1.00 34.69 178 THR A O 1
ATOM 1458 N N . GLY A 1 179 ? 59.516 27.068 -87.093 1.00 36.94 179 GLY A N 1
ATOM 1459 C CA . GLY A 1 179 ? 59.678 26.377 -85.821 1.00 36.94 179 GLY A CA 1
ATOM 1460 C C . GLY A 1 179 ? 60.793 26.906 -84.926 1.00 36.94 179 GLY A C 1
ATOM 1461 O O . GLY A 1 179 ? 61.652 27.650 -85.376 1.00 36.94 179 GLY A O 1
ATOM 1462 N N . HIS A 1 180 ? 60.758 26.458 -83.672 1.00 31.44 180 HIS A N 1
ATOM 1463 C CA . HIS A 1 180 ? 61.873 25.961 -82.857 1.00 31.44 180 HIS A CA 1
ATOM 1464 C C . HIS A 1 180 ? 61.254 25.244 -81.643 1.00 31.44 180 HIS A C 1
ATOM 1466 O O . HIS A 1 180 ? 60.292 25.727 -81.048 1.00 31.44 180 HIS A O 1
ATOM 1472 N N . CYS A 1 181 ? 61.771 24.061 -81.315 1.00 35.16 181 CYS A N 1
ATOM 1473 C CA . CYS A 1 181 ? 61.393 23.280 -80.143 1.00 35.16 181 CYS A CA 1
ATOM 1474 C C . CYS A 1 181 ? 62.502 23.452 -79.099 1.00 35.16 181 CYS A C 1
ATOM 1476 O O . CYS A 1 181 ? 63.638 23.057 -79.348 1.00 35.16 181 CYS A O 1
ATOM 1478 N N . SER A 1 182 ? 62.184 24.054 -77.953 1.00 30.97 182 SER A N 1
ATOM 1479 C CA . SER A 1 182 ? 63.080 24.114 -76.796 1.00 30.97 182 SER A CA 1
ATOM 1480 C C . SER A 1 182 ? 62.283 24.092 -75.487 1.00 30.97 182 SER A C 1
ATOM 1482 O O . SER A 1 182 ? 61.488 24.982 -75.207 1.00 30.97 182 SER A O 1
ATOM 1484 N N . THR A 1 183 ? 62.509 23.012 -74.746 1.00 34.12 183 THR A N 1
ATOM 1485 C CA . THR A 1 183 ? 62.491 22.788 -73.288 1.00 34.12 183 THR A CA 1
ATOM 1486 C C . THR A 1 183 ? 62.066 23.900 -72.298 1.00 34.12 183 THR A C 1
ATOM 1488 O O . THR A 1 183 ? 62.685 24.961 -72.273 1.00 34.12 183 THR A O 1
ATOM 1491 N N . LEU A 1 184 ? 61.213 23.466 -71.338 1.00 31.31 184 LEU A N 1
ATOM 1492 C CA . LEU A 1 184 ? 61.006 23.889 -69.918 1.00 31.31 184 LEU A CA 1
ATOM 1493 C C . LEU A 1 184 ? 60.124 25.139 -69.633 1.00 31.31 184 LEU A C 1
ATOM 1495 O O 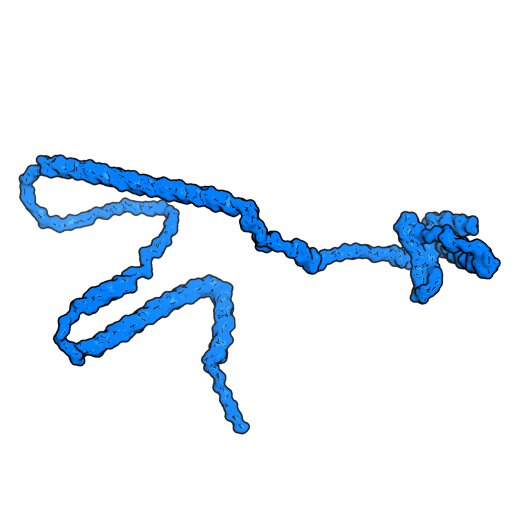. LEU A 1 184 ? 59.991 25.987 -70.505 1.00 31.31 184 LEU A O 1
ATOM 1499 N N . PRO A 1 185 ? 59.650 25.379 -68.380 1.00 43.25 185 PRO A N 1
ATOM 1500 C CA . PRO A 1 185 ? 58.976 24.511 -67.391 1.00 43.25 185 PRO A CA 1
ATOM 1501 C C . PRO A 1 185 ? 57.705 25.165 -66.750 1.00 43.25 185 PRO A C 1
ATOM 1503 O O . PRO A 1 185 ? 57.387 26.317 -67.005 1.00 43.25 185 PRO A O 1
ATOM 1506 N N . CYS A 1 186 ? 57.011 24.402 -65.888 1.00 29.53 186 CYS A N 1
ATOM 1507 C CA . CYS A 1 186 ? 56.136 24.772 -64.750 1.00 29.53 186 CYS A CA 1
ATOM 1508 C C . CYS A 1 186 ? 55.316 26.089 -64.758 1.00 29.53 186 CYS A C 1
ATOM 1510 O O . CYS A 1 186 ? 55.877 27.175 -64.653 1.00 29.53 186 CYS A O 1
ATOM 1512 N N . LEU A 1 187 ? 53.991 25.979 -64.568 1.00 32.06 187 LEU A N 1
ATOM 1513 C CA . LEU A 1 187 ? 53.255 26.944 -63.741 1.00 32.06 187 LEU A CA 1
ATOM 1514 C C . LEU A 1 187 ? 52.328 26.216 -62.760 1.00 32.06 187 LEU A C 1
ATOM 1516 O O . LEU A 1 187 ? 51.360 25.562 -63.141 1.00 32.06 187 LEU A O 1
ATOM 1520 N N . ALA A 1 188 ? 52.682 26.334 -61.484 1.00 32.09 188 ALA A N 1
ATOM 1521 C CA . ALA A 1 188 ? 51.856 25.995 -60.343 1.00 32.09 188 ALA A CA 1
ATOM 1522 C C . ALA A 1 188 ? 50.662 26.957 -60.265 1.00 32.09 188 ALA A C 1
ATOM 1524 O O . ALA A 1 188 ? 50.839 28.171 -60.371 1.00 32.09 188 ALA A O 1
ATOM 1525 N N . ALA A 1 189 ? 49.465 26.425 -60.027 1.00 32.31 189 ALA A N 1
ATOM 1526 C CA . ALA A 1 189 ? 48.314 27.212 -59.607 1.00 32.31 189 ALA A CA 1
ATOM 1527 C C . ALA A 1 189 ? 47.969 26.832 -58.165 1.00 32.31 189 ALA A C 1
ATOM 1529 O O . ALA A 1 189 ? 47.573 25.707 -57.867 1.00 32.31 189 ALA A O 1
ATOM 1530 N N . ASN A 1 190 ? 48.192 27.797 -57.280 1.00 33.81 190 ASN A N 1
ATOM 1531 C CA . ASN A 1 190 ? 47.833 27.786 -55.872 1.00 33.81 190 ASN A CA 1
ATOM 1532 C C . ASN A 1 190 ? 46.310 27.884 -55.702 1.00 33.81 190 ASN A C 1
ATOM 1534 O O . ASN A 1 190 ? 45.703 28.801 -56.252 1.00 33.81 190 ASN A O 1
ATOM 1538 N N . THR A 1 191 ? 45.724 27.054 -54.837 1.00 34.47 191 THR A N 1
ATOM 1539 C CA . THR A 1 191 ? 44.459 27.370 -54.147 1.00 34.47 191 THR A CA 1
ATOM 1540 C C . THR A 1 191 ? 44.534 26.906 -52.684 1.00 34.47 191 THR A C 1
ATOM 1542 O O . THR A 1 191 ? 44.898 25.751 -52.452 1.00 34.47 191 THR A O 1
ATOM 1545 N N . PRO A 1 192 ? 44.227 27.769 -51.693 1.00 34.69 192 PRO A N 1
ATOM 1546 C CA . PRO A 1 192 ? 44.323 27.448 -50.266 1.00 34.69 192 PRO A CA 1
ATOM 1547 C C . PRO A 1 192 ? 43.058 26.775 -49.676 1.00 34.69 192 PRO A C 1
ATOM 1549 O O . PRO A 1 192 ? 41.952 26.979 -50.167 1.00 34.69 192 PRO A O 1
ATOM 1552 N N . PHE A 1 193 ? 43.287 25.998 -48.599 1.00 26.94 193 PHE A N 1
ATOM 1553 C CA . PHE A 1 193 ? 42.440 25.607 -47.434 1.00 26.94 193 PHE A CA 1
ATOM 1554 C C . PHE A 1 193 ? 41.135 26.423 -47.221 1.00 26.94 193 PHE A C 1
ATOM 1556 O O . PHE A 1 193 ? 41.191 27.634 -47.383 1.00 26.94 193 PHE A O 1
ATOM 1563 N N . SER A 1 194 ? 39.974 25.978 -46.694 1.00 30.62 194 SER A N 1
ATOM 1564 C CA . SER A 1 194 ? 39.380 24.808 -45.969 1.00 30.62 194 SER A CA 1
ATOM 1565 C C . SER A 1 194 ? 37.882 25.201 -45.653 1.00 30.62 194 SER A C 1
ATOM 1567 O O . SER A 1 194 ? 37.542 26.322 -46.037 1.00 30.62 194 SER A O 1
ATOM 1569 N N . PRO A 1 195 ? 36.972 24.480 -44.921 1.00 41.06 195 PRO A N 1
ATOM 1570 C CA . PRO A 1 195 ? 37.036 23.164 -44.255 1.00 41.06 195 PRO A CA 1
ATOM 1571 C C . PRO A 1 195 ? 35.807 22.207 -44.453 1.00 41.06 195 PRO A C 1
ATOM 1573 O O . PRO A 1 195 ? 34.704 22.618 -44.791 1.00 41.06 195 PRO A O 1
ATOM 1576 N N . LEU A 1 196 ? 36.022 20.937 -44.065 1.00 32.97 196 LEU A N 1
ATOM 1577 C CA . LEU A 1 196 ? 35.082 19.959 -43.463 1.00 32.97 196 LEU A CA 1
ATOM 1578 C C . LEU A 1 196 ? 33.826 19.506 -44.237 1.00 32.97 196 LEU A C 1
ATOM 1580 O O . LEU A 1 196 ? 32.796 20.159 -44.168 1.00 32.97 196 LEU A O 1
ATOM 1584 N N . GLN A 1 197 ? 33.871 18.281 -44.781 1.00 25.00 197 GLN A N 1
ATOM 1585 C CA . GLN A 1 197 ? 32.901 17.172 -44.603 1.00 25.00 197 GLN A CA 1
ATOM 1586 C C . GLN A 1 197 ? 33.480 15.907 -45.315 1.00 25.00 197 GLN A C 1
ATOM 1588 O O . GLN A 1 197 ? 34.425 16.032 -46.092 1.00 25.00 197 GLN A O 1
ATOM 1593 N N . PRO A 1 198 ? 33.036 14.683 -44.972 1.00 30.41 198 PRO A N 1
ATOM 1594 C CA . PRO A 1 198 ? 33.896 13.534 -44.683 1.00 30.41 198 PRO A CA 1
ATOM 1595 C C . PRO A 1 198 ? 34.538 12.893 -45.917 1.00 30.41 198 PRO A C 1
ATOM 1597 O O . PRO A 1 198 ? 33.870 12.613 -46.914 1.00 30.41 198 PRO A O 1
ATOM 1600 N N . GLU A 1 199 ? 35.828 12.568 -45.790 1.00 27.80 199 GLU A N 1
ATOM 1601 C CA . GLU A 1 199 ? 36.536 11.662 -46.690 1.00 27.80 199 GLU A CA 1
ATOM 1602 C C . GLU A 1 199 ? 35.784 10.330 -46.775 1.00 27.80 199 GLU A C 1
ATOM 1604 O O . GLU A 1 199 ? 35.825 9.490 -45.873 1.00 27.80 199 GLU A O 1
ATOM 1609 N N . LYS A 1 200 ? 35.104 10.107 -47.900 1.00 29.00 200 LYS A N 1
ATOM 1610 C CA . LYS A 1 200 ? 34.835 8.748 -48.355 1.00 29.00 200 LYS A CA 1
ATOM 1611 C C . LYS A 1 200 ? 36.179 8.167 -48.766 1.00 29.00 200 LYS A C 1
ATOM 1613 O O . LYS A 1 200 ? 36.662 8.438 -49.861 1.00 29.00 200 LYS A O 1
ATOM 1618 N N . GLU A 1 201 ? 36.749 7.380 -47.861 1.00 32.12 201 GLU A N 1
ATOM 1619 C CA . GLU A 1 201 ? 37.879 6.480 -48.072 1.00 32.12 201 GLU A CA 1
ATOM 1620 C C . GLU A 1 201 ? 37.569 5.550 -49.264 1.00 32.12 201 GLU A C 1
ATOM 1622 O O . GLU A 1 201 ? 37.074 4.435 -49.120 1.00 32.12 201 GLU A O 1
ATOM 1627 N N . LYS A 1 202 ? 37.806 6.038 -50.483 1.00 35.53 202 LYS A N 1
ATOM 1628 C CA . LYS A 1 202 ? 37.795 5.260 -51.723 1.00 35.53 202 LYS A CA 1
ATOM 1629 C C . LYS A 1 202 ? 39.229 5.068 -52.185 1.00 35.53 202 LYS A C 1
ATOM 1631 O O . LYS A 1 202 ? 39.592 5.492 -53.272 1.00 35.53 202 LYS A O 1
ATOM 1636 N N . GLU A 1 203 ? 40.056 4.434 -51.360 1.00 41.22 203 GLU A N 1
ATOM 1637 C CA . GLU A 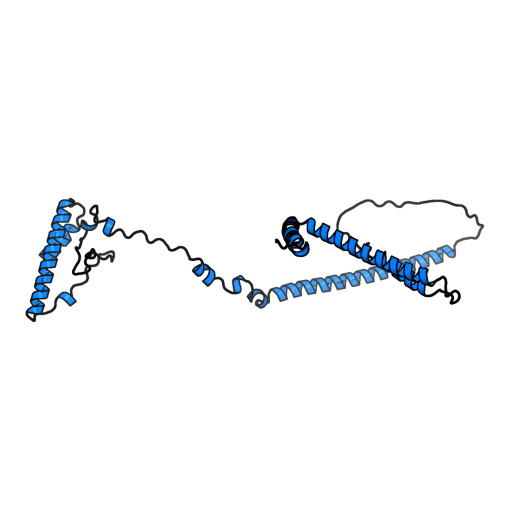1 203 ? 41.411 4.121 -51.812 1.00 41.22 203 GLU A CA 1
ATOM 1638 C C . GLU A 1 203 ? 42.061 2.931 -51.104 1.00 41.22 203 GLU A C 1
ATOM 1640 O O . GLU A 1 203 ? 43.193 3.042 -50.665 1.00 41.22 203 GLU A O 1
ATOM 1645 N N . LYS A 1 204 ? 41.398 1.766 -50.983 1.00 38.78 204 LYS A N 1
ATOM 1646 C CA . LYS A 1 204 ? 42.091 0.512 -50.576 1.00 38.78 204 LYS A CA 1
ATOM 1647 C C . LYS A 1 204 ? 41.553 -0.784 -51.204 1.00 38.78 204 LYS A C 1
ATOM 1649 O O . LYS A 1 204 ? 41.610 -1.834 -50.573 1.00 38.78 204 LYS A O 1
ATOM 1654 N N . THR A 1 205 ? 41.066 -0.766 -52.447 1.00 35.91 205 THR A N 1
ATOM 1655 C CA . THR A 1 205 ? 40.653 -2.008 -53.150 1.00 35.91 205 THR A CA 1
ATOM 1656 C C . THR A 1 205 ? 41.350 -2.267 -54.488 1.00 35.91 205 THR A C 1
ATOM 1658 O O . THR A 1 205 ? 41.033 -3.254 -55.141 1.00 35.91 205 THR A O 1
ATOM 1661 N N . CYS A 1 206 ? 42.345 -1.466 -54.886 1.00 37.22 206 CYS A N 1
ATOM 1662 C CA . CYS A 1 206 ? 42.928 -1.560 -56.234 1.00 37.22 206 CYS A CA 1
ATOM 1663 C C . CYS A 1 206 ? 44.332 -2.188 -56.320 1.00 37.22 206 CYS A C 1
ATOM 1665 O O . CYS A 1 206 ? 45.039 -1.964 -57.294 1.00 37.22 206 CYS A O 1
ATOM 1667 N N . VAL A 1 207 ? 44.767 -2.979 -55.331 1.00 45.66 207 VAL A N 1
ATOM 1668 C CA . VAL A 1 207 ? 46.004 -3.784 -55.478 1.00 45.66 207 VAL A CA 1
ATOM 1669 C C . VAL A 1 207 ? 45.679 -5.241 -55.820 1.00 45.66 207 VAL A C 1
ATOM 1671 O O . VAL A 1 207 ? 46.361 -5.847 -56.642 1.00 45.66 207 VAL A O 1
ATOM 1674 N N . SER A 1 208 ? 44.595 -5.803 -55.269 1.00 48.31 208 SER A N 1
ATOM 1675 C CA . SER A 1 208 ? 44.189 -7.183 -55.568 1.00 48.31 208 SER A CA 1
ATOM 1676 C C . SER A 1 208 ? 43.534 -7.330 -56.944 1.00 48.31 208 SER A C 1
ATOM 1678 O O . SER A 1 208 ? 43.787 -8.331 -57.607 1.00 48.31 208 SER A O 1
ATOM 1680 N N . SER A 1 209 ? 42.758 -6.341 -57.408 1.00 50.53 209 SER A N 1
ATOM 1681 C CA . SER A 1 209 ? 42.144 -6.346 -58.746 1.00 50.53 209 SER A CA 1
ATOM 1682 C C . SER A 1 209 ? 43.184 -6.201 -59.859 1.00 50.53 209 SER A C 1
ATOM 1684 O O . SER A 1 209 ? 43.162 -6.962 -60.819 1.00 50.53 209 SER A O 1
ATOM 1686 N N . VAL A 1 210 ? 44.160 -5.306 -59.684 1.00 57.34 210 VAL A N 1
ATOM 1687 C CA . VAL A 1 210 ? 45.229 -5.061 -60.665 1.00 57.34 210 VAL A CA 1
ATOM 1688 C C . VAL A 1 210 ? 46.160 -6.271 -60.801 1.00 57.34 210 VAL A C 1
ATOM 1690 O O . VAL A 1 210 ? 46.549 -6.618 -61.914 1.00 57.34 210 VAL A O 1
ATOM 1693 N N . LEU A 1 211 ? 46.475 -6.974 -59.705 1.00 53.12 211 LEU A N 1
ATOM 1694 C CA . LEU A 1 211 ? 47.264 -8.214 -59.756 1.00 53.12 211 LEU A CA 1
ATOM 1695 C C . LEU A 1 211 ? 46.493 -9.387 -60.387 1.00 53.12 211 LEU A C 1
ATOM 1697 O O . LEU A 1 211 ? 47.084 -10.161 -61.141 1.00 53.12 211 LEU A O 1
ATOM 1701 N N . LEU A 1 212 ? 45.184 -9.506 -60.132 1.00 53.91 212 LEU A N 1
ATOM 1702 C CA . LEU A 1 212 ? 44.330 -10.523 -60.763 1.00 53.91 212 LEU A CA 1
ATOM 1703 C C . LEU A 1 212 ? 44.141 -10.277 -62.266 1.00 53.91 212 LEU A C 1
ATOM 1705 O O . LEU A 1 212 ? 44.181 -11.227 -63.051 1.00 53.91 212 LEU A O 1
ATOM 1709 N N . ASP A 1 213 ? 43.994 -9.017 -62.675 1.00 54.31 213 ASP A N 1
ATOM 1710 C CA . ASP A 1 213 ? 43.867 -8.638 -64.084 1.00 54.31 213 ASP A CA 1
ATOM 1711 C C . ASP A 1 213 ? 45.197 -8.765 -64.839 1.00 54.31 213 ASP A C 1
ATOM 1713 O O . ASP A 1 213 ? 45.214 -9.186 -65.999 1.00 54.31 213 ASP A O 1
ATOM 1717 N N . SER A 1 214 ? 46.325 -8.497 -64.174 1.00 57.44 214 SER A N 1
ATOM 1718 C CA . SER A 1 214 ? 47.660 -8.750 -64.727 1.00 57.44 214 SER A CA 1
ATOM 1719 C C . SER A 1 214 ? 47.941 -10.256 -64.878 1.00 57.44 214 SER A C 1
ATOM 1721 O O . SER A 1 214 ? 48.530 -10.687 -65.869 1.00 57.44 214 SER A O 1
ATOM 1723 N N . TRP A 1 215 ? 47.425 -11.097 -63.969 1.00 53.66 215 TRP A N 1
ATOM 1724 C CA . TRP A 1 215 ? 47.517 -12.561 -64.075 1.00 53.66 215 TRP A CA 1
ATOM 1725 C C . TRP A 1 215 ? 46.652 -13.140 -65.202 1.00 53.66 215 TRP A C 1
ATOM 1727 O O . TRP A 1 215 ? 47.116 -14.005 -65.946 1.00 53.66 215 TRP A O 1
ATOM 1737 N N . LYS A 1 216 ? 45.420 -12.638 -65.383 1.00 52.75 216 LYS A N 1
ATOM 1738 C CA . LYS A 1 216 ? 44.562 -13.018 -66.522 1.00 52.75 216 LYS A CA 1
ATOM 1739 C C . LYS A 1 216 ? 45.226 -12.705 -67.863 1.00 52.75 216 LYS A C 1
ATOM 1741 O O . LYS A 1 216 ? 45.146 -13.526 -68.770 1.00 52.75 216 LYS A O 1
ATOM 1746 N N . LYS A 1 217 ? 45.918 -11.566 -67.963 1.00 55.25 217 LYS A N 1
ATOM 1747 C CA . LYS A 1 217 ? 46.681 -11.188 -69.161 1.00 55.25 217 LYS A CA 1
ATOM 1748 C C . LYS A 1 217 ? 47.941 -12.044 -69.351 1.00 55.25 217 LYS A C 1
ATOM 1750 O O . LYS A 1 217 ? 48.196 -12.489 -70.462 1.00 55.25 217 LYS A O 1
ATOM 1755 N N . GLY A 1 218 ? 48.670 -12.372 -68.281 1.00 50.19 218 GLY A N 1
ATOM 1756 C CA . GLY A 1 218 ? 49.870 -13.222 -68.354 1.00 50.19 218 GLY A CA 1
ATOM 1757 C C . GLY A 1 218 ? 49.608 -14.717 -68.604 1.00 50.19 218 GLY A C 1
ATOM 1758 O O . GLY A 1 218 ? 50.498 -15.433 -69.055 1.00 50.19 218 GLY A O 1
ATOM 1759 N N . ALA A 1 219 ? 48.398 -15.219 -68.337 1.00 50.78 219 ALA A N 1
ATOM 1760 C CA . ALA A 1 219 ? 48.043 -16.622 -68.572 1.00 50.78 219 ALA A CA 1
ATOM 1761 C C . ALA A 1 219 ? 47.713 -16.944 -70.044 1.00 50.78 219 ALA A C 1
ATOM 1763 O O . ALA A 1 219 ? 47.658 -18.123 -70.401 1.00 50.78 219 ALA A O 1
ATOM 1764 N N . GLN A 1 220 ? 47.490 -15.921 -70.876 1.00 48.50 220 GLN A N 1
ATOM 1765 C CA . GLN A 1 220 ? 46.979 -16.058 -72.243 1.00 48.50 220 GLN A CA 1
ATOM 1766 C C . GLN A 1 220 ? 48.077 -16.000 -73.326 1.00 48.50 220 GLN A C 1
ATOM 1768 O O . GLN A 1 220 ? 47.815 -16.358 -74.470 1.00 48.50 220 GLN A O 1
ATOM 1773 N N . GLU A 1 221 ? 49.318 -15.660 -72.959 1.00 52.53 221 GLU A N 1
ATOM 1774 C CA . GLU A 1 221 ? 50.483 -15.598 -73.857 1.00 52.53 221 GLU A CA 1
ATOM 1775 C C . GLU A 1 221 ? 51.604 -16.558 -73.410 1.00 52.53 221 GLU A C 1
ATOM 1777 O O . GLU A 1 221 ? 52.675 -16.141 -72.975 1.00 52.53 221 GLU A O 1
ATOM 1782 N N . LEU A 1 222 ? 51.382 -17.875 -73.502 1.00 46.31 222 LEU A N 1
ATOM 1783 C CA . LEU A 1 222 ? 52.461 -18.860 -73.338 1.00 46.31 222 LEU A CA 1
ATOM 1784 C C . LEU A 1 222 ? 52.586 -19.732 -74.596 1.00 46.31 222 LEU A C 1
ATOM 1786 O O . LEU A 1 222 ? 51.710 -20.568 -74.831 1.00 46.31 222 LEU A O 1
ATOM 1790 N N . PRO A 1 223 ? 53.656 -19.573 -75.403 1.00 45.78 223 PRO A N 1
ATOM 1791 C CA . PRO A 1 223 ? 53.903 -20.433 -76.554 1.00 45.78 223 PRO A CA 1
ATOM 1792 C C . PRO A 1 223 ? 54.209 -21.870 -76.105 1.00 45.78 223 PRO A C 1
ATOM 1794 O O . PRO A 1 223 ? 55.022 -22.123 -75.214 1.00 45.78 223 PRO A O 1
ATOM 1797 N N . GLY A 1 224 ? 53.509 -22.822 -76.722 1.00 52.97 224 GLY A N 1
ATOM 1798 C CA . GLY A 1 224 ? 53.454 -24.233 -76.342 1.00 52.97 224 GLY A CA 1
ATOM 1799 C C . GLY A 1 224 ? 54.648 -25.089 -76.764 1.00 52.97 224 GLY A C 1
ATOM 1800 O O . GLY A 1 224 ? 54.440 -26.128 -77.379 1.00 52.97 224 GLY A O 1
ATOM 1801 N N . THR A 1 225 ? 55.880 -24.720 -76.407 1.00 49.31 225 THR A N 1
ATOM 1802 C CA . THR A 1 225 ? 57.059 -25.583 -76.627 1.00 49.31 225 THR A CA 1
ATOM 1803 C C . THR A 1 225 ? 58.123 -25.370 -75.548 1.00 49.31 225 THR A C 1
ATOM 1805 O O . THR A 1 225 ? 58.967 -24.496 -75.700 1.00 49.31 225 THR A O 1
ATOM 1808 N N . LEU A 1 226 ? 58.056 -26.147 -74.455 1.00 48.56 226 LEU A N 1
ATOM 1809 C CA . LEU A 1 226 ? 59.158 -26.569 -73.554 1.00 48.56 226 LEU A CA 1
ATOM 1810 C C . LEU A 1 226 ? 58.536 -27.196 -72.290 1.00 48.56 226 LEU A C 1
ATOM 1812 O O . LEU A 1 226 ? 58.377 -26.563 -71.247 1.00 48.56 226 LEU A O 1
ATOM 1816 N N . SER A 1 227 ? 58.092 -28.448 -72.403 1.00 54.06 227 SER A N 1
ATOM 1817 C CA . SER A 1 227 ? 57.192 -29.087 -71.432 1.00 54.06 227 SER A CA 1
ATOM 1818 C C . SER A 1 227 ? 57.855 -29.689 -70.188 1.00 54.06 227 SER A C 1
ATOM 1820 O O . SER A 1 227 ? 57.121 -30.154 -69.323 1.00 54.06 227 SER A O 1
ATOM 1822 N N . ASN A 1 228 ? 59.185 -29.661 -70.034 1.00 55.94 228 ASN A N 1
ATOM 1823 C CA . ASN A 1 228 ? 59.843 -30.379 -68.925 1.00 55.94 228 ASN A CA 1
ATOM 1824 C C . ASN A 1 228 ? 60.558 -29.486 -67.886 1.00 55.94 228 ASN A C 1
ATOM 1826 O O . ASN A 1 228 ? 60.760 -29.937 -66.766 1.00 55.94 228 ASN A O 1
ATOM 1830 N N . GLU A 1 229 ? 60.822 -28.206 -68.179 1.00 53.34 229 GLU A N 1
ATOM 1831 C CA . GLU A 1 229 ? 61.416 -27.233 -67.225 1.00 53.34 229 GLU A CA 1
ATOM 1832 C C . GLU A 1 229 ? 60.380 -26.231 -66.652 1.00 53.34 229 GLU A C 1
ATOM 1834 O O . GLU A 1 229 ? 60.619 -25.550 -65.658 1.00 53.34 229 GLU A O 1
ATOM 1839 N N . MET A 1 230 ? 59.174 -26.155 -67.232 1.00 50.50 230 MET A N 1
ATOM 1840 C CA . MET A 1 230 ? 58.132 -25.166 -66.875 1.00 50.50 230 MET A CA 1
ATOM 1841 C C . MET A 1 230 ? 57.185 -25.629 -65.742 1.00 50.50 230 MET A C 1
ATOM 1843 O O . MET A 1 230 ? 56.439 -24.840 -65.152 1.00 50.50 230 MET A O 1
ATOM 1847 N N . ILE A 1 231 ? 57.189 -26.926 -65.421 1.00 58.75 231 ILE A N 1
ATOM 1848 C CA . ILE A 1 231 ? 56.343 -27.535 -64.382 1.00 58.75 231 ILE A CA 1
ATOM 1849 C C . ILE A 1 231 ? 56.659 -27.002 -62.965 1.00 58.75 231 ILE A C 1
ATOM 1851 O O . ILE A 1 231 ? 55.702 -26.681 -62.245 1.00 58.75 231 ILE A O 1
ATOM 1855 N N . PRO A 1 232 ? 57.931 -26.855 -62.527 1.00 59.91 232 PRO A N 1
ATOM 1856 C CA . PRO A 1 232 ? 58.231 -26.314 -61.199 1.00 59.91 232 PRO A CA 1
ATOM 1857 C C . PRO A 1 232 ? 57.846 -24.837 -61.072 1.00 59.91 232 PRO A C 1
ATOM 1859 O O . PRO A 1 232 ? 57.323 -24.444 -60.031 1.00 59.91 232 PRO A O 1
ATOM 1862 N N . LEU A 1 233 ? 57.998 -24.038 -62.136 1.00 59.06 233 LEU A N 1
ATOM 1863 C CA . LEU A 1 233 ? 57.687 -22.606 -62.118 1.00 59.06 233 LEU A CA 1
ATOM 1864 C C . LEU A 1 233 ? 56.183 -22.353 -61.913 1.00 59.06 233 LEU A C 1
ATOM 1866 O O . LEU A 1 233 ? 55.790 -21.572 -61.048 1.00 59.06 233 LEU A O 1
ATOM 1870 N N . ARG A 1 234 ? 55.311 -23.073 -62.636 1.00 61.50 234 ARG A N 1
ATOM 1871 C CA . ARG A 1 234 ? 53.848 -22.966 -62.451 1.00 61.50 234 ARG A CA 1
ATOM 1872 C C . ARG A 1 234 ? 53.392 -23.418 -61.063 1.00 61.50 234 ARG A C 1
ATOM 1874 O O . ARG A 1 234 ? 52.487 -22.806 -60.495 1.00 61.50 234 ARG A O 1
ATOM 1881 N N . ARG A 1 235 ? 54.002 -24.471 -60.507 1.00 62.19 235 ARG A N 1
ATOM 1882 C CA . ARG A 1 235 ? 53.717 -24.927 -59.134 1.00 62.19 235 ARG A CA 1
ATOM 1883 C C . ARG A 1 235 ? 54.178 -23.892 -58.106 1.00 62.19 235 ARG A C 1
ATOM 1885 O O . ARG A 1 235 ? 53.410 -23.573 -57.206 1.00 62.19 235 ARG A O 1
ATOM 1892 N N . PHE A 1 236 ? 55.359 -23.306 -58.296 1.00 70.06 236 PHE A N 1
ATOM 1893 C CA . PHE A 1 236 ? 55.911 -22.255 -57.443 1.00 70.06 236 PHE A CA 1
ATOM 1894 C C . PHE A 1 236 ? 55.040 -20.992 -57.425 1.00 70.06 236 PHE A C 1
ATOM 1896 O O . PHE A 1 236 ? 54.674 -20.524 -56.350 1.00 70.06 236 PHE A O 1
ATOM 1903 N N . PHE A 1 237 ? 54.620 -20.480 -58.587 1.00 71.56 237 PHE A N 1
ATOM 1904 C CA . PHE A 1 237 ? 53.747 -19.300 -58.650 1.00 71.56 237 PHE A CA 1
ATOM 1905 C C . PHE A 1 237 ? 52.359 -19.558 -58.055 1.00 71.56 237 PHE A C 1
ATOM 1907 O O . PHE A 1 237 ? 51.812 -18.685 -57.384 1.00 71.56 237 PHE A O 1
ATOM 1914 N N . LYS A 1 238 ? 51.805 -20.767 -58.225 1.00 71.81 238 LYS A N 1
ATOM 1915 C CA . LYS A 1 238 ? 50.538 -21.153 -57.584 1.00 71.81 238 LYS A CA 1
ATOM 1916 C C . LYS A 1 238 ? 50.672 -21.215 -56.058 1.00 71.81 238 LYS A C 1
ATOM 1918 O O . LYS A 1 238 ? 49.794 -20.718 -55.356 1.00 71.81 238 LYS A O 1
ATOM 1923 N N . GLN A 1 239 ? 51.773 -21.776 -55.553 1.00 74.62 239 GLN A N 1
ATOM 1924 C CA . GLN A 1 239 ? 52.061 -21.833 -54.118 1.00 74.62 239 GLN A CA 1
ATOM 1925 C C . GLN A 1 239 ? 52.308 -20.430 -53.534 1.00 74.62 239 GLN A C 1
ATOM 1927 O O . GLN A 1 239 ? 51.800 -20.111 -52.462 1.00 74.62 239 GLN A O 1
ATOM 1932 N N . SER A 1 240 ? 53.032 -19.575 -54.263 1.00 76.44 240 SER A N 1
ATOM 1933 C CA . SER A 1 240 ? 53.345 -18.198 -53.865 1.00 76.44 240 SER A CA 1
ATOM 1934 C C . SER A 1 240 ? 52.092 -17.319 -53.810 1.00 76.44 240 SER A C 1
ATOM 1936 O O . SER A 1 240 ? 51.851 -16.656 -52.806 1.00 76.44 240 SER A O 1
ATOM 1938 N N . LEU A 1 241 ? 51.214 -17.396 -54.818 1.00 77.00 241 LEU A N 1
ATOM 1939 C CA . LEU A 1 241 ? 49.936 -16.674 -54.817 1.00 77.00 241 LEU A CA 1
ATOM 1940 C C . LEU A 1 241 ? 48.997 -17.140 -53.700 1.00 77.00 241 LEU A C 1
ATOM 1942 O O . LEU A 1 241 ? 48.336 -16.310 -53.078 1.00 77.00 241 LEU A O 1
ATOM 1946 N N . ALA A 1 242 ? 48.960 -18.444 -53.406 1.00 83.38 242 ALA A N 1
ATOM 1947 C CA . ALA A 1 242 ? 48.203 -18.958 -52.266 1.00 83.38 242 ALA A CA 1
ATOM 1948 C C . ALA A 1 242 ? 48.744 -18.394 -50.941 1.00 83.38 242 ALA A C 1
ATOM 1950 O O . ALA A 1 242 ? 47.966 -17.936 -50.106 1.00 83.38 242 ALA A O 1
ATOM 1951 N N . PHE A 1 243 ? 50.069 -18.347 -50.779 1.00 82.00 243 PHE A N 1
ATOM 1952 C CA . PHE A 1 243 ? 50.710 -17.763 -49.602 1.00 82.00 243 PHE A CA 1
ATOM 1953 C C . PHE A 1 243 ? 50.427 -16.258 -49.474 1.00 82.00 243 PHE A C 1
ATOM 1955 O O . PHE A 1 243 ? 50.044 -15.797 -48.401 1.00 82.00 243 PHE A O 1
ATOM 1962 N N . THR A 1 244 ? 50.527 -15.491 -50.566 1.00 82.12 244 THR A N 1
ATOM 1963 C CA . THR A 1 244 ? 50.193 -14.058 -50.564 1.00 82.12 244 THR A CA 1
ATOM 1964 C C . THR A 1 244 ? 48.711 -13.820 -50.274 1.00 82.12 244 THR A C 1
ATOM 1966 O O . THR A 1 244 ? 48.385 -12.914 -49.513 1.00 82.12 244 THR A O 1
ATOM 1969 N N . GLY A 1 245 ? 47.807 -14.642 -50.815 1.00 81.50 245 GLY A N 1
ATOM 1970 C CA . GLY A 1 245 ? 46.371 -14.555 -50.539 1.00 81.50 245 GLY A CA 1
ATOM 1971 C C . GLY A 1 245 ? 46.053 -14.775 -49.060 1.00 81.50 245 GLY A C 1
ATOM 1972 O O . GLY A 1 245 ? 45.397 -13.940 -48.437 1.00 81.50 245 GLY A O 1
ATOM 1973 N N . VAL A 1 246 ? 46.601 -15.839 -48.466 1.00 88.38 246 VAL A N 1
ATOM 1974 C CA . VAL A 1 246 ? 46.466 -16.105 -47.026 1.00 88.38 246 VAL A CA 1
ATOM 1975 C C . VAL A 1 246 ? 47.058 -14.953 -46.210 1.00 88.38 246 VAL A C 1
ATOM 1977 O O . VAL A 1 246 ? 46.414 -14.464 -45.283 1.00 88.38 246 VAL A O 1
ATOM 1980 N N . HIS A 1 247 ? 48.223 -14.436 -46.601 1.00 81.75 247 HIS A N 1
ATOM 1981 C CA . HIS A 1 247 ? 48.861 -13.311 -45.921 1.00 81.75 247 HIS A CA 1
ATOM 1982 C C . HIS A 1 247 ? 48.013 -12.026 -45.970 1.00 81.75 247 HIS A C 1
ATOM 1984 O O . HIS A 1 247 ? 47.877 -11.339 -44.959 1.00 81.75 247 HIS A O 1
ATOM 1990 N N . GLN A 1 248 ? 47.394 -11.701 -47.109 1.00 83.00 248 GLN A N 1
ATOM 1991 C CA . GLN A 1 248 ? 46.504 -10.538 -47.231 1.00 83.00 248 GLN A CA 1
ATOM 1992 C C . GLN A 1 248 ? 45.248 -10.688 -46.361 1.00 83.00 248 GLN A C 1
ATOM 1994 O O . GLN A 1 248 ? 44.846 -9.741 -45.681 1.00 83.00 248 GLN A O 1
ATOM 1999 N N . THR A 1 249 ? 44.672 -11.892 -46.296 1.00 89.19 249 THR A N 1
ATOM 2000 C CA . THR A 1 249 ? 43.535 -12.153 -45.399 1.00 89.19 249 THR A CA 1
ATOM 2001 C C . THR A 1 249 ? 43.932 -12.062 -43.921 1.00 89.19 249 THR A C 1
ATOM 2003 O O . THR A 1 249 ? 43.216 -11.434 -43.139 1.00 89.19 249 THR A O 1
ATOM 2006 N N . ALA A 1 250 ? 45.112 -12.564 -43.541 1.00 87.12 250 ALA A N 1
ATOM 2007 C CA . ALA A 1 250 ? 45.626 -12.491 -42.173 1.00 87.12 250 ALA A CA 1
ATOM 2008 C C . ALA A 1 250 ? 45.867 -11.044 -41.710 1.00 87.12 250 ALA A C 1
ATOM 2010 O O . ALA A 1 250 ? 45.495 -10.681 -40.593 1.00 87.12 250 ALA A O 1
ATOM 2011 N N . LEU A 1 251 ? 46.419 -10.187 -42.579 1.00 83.56 251 LEU A N 1
ATOM 2012 C CA . LEU A 1 251 ? 46.613 -8.765 -42.275 1.00 83.56 251 LEU A CA 1
ATOM 2013 C C . LEU A 1 251 ? 45.280 -8.036 -42.056 1.00 83.56 251 LEU A C 1
ATOM 2015 O O . LEU A 1 251 ? 45.177 -7.204 -41.152 1.00 83.56 251 LEU A O 1
ATOM 2019 N N . SER A 1 252 ? 44.247 -8.359 -42.841 1.00 83.62 252 SER A N 1
ATOM 2020 C CA . SER A 1 252 ? 42.911 -7.778 -42.654 1.00 83.62 252 SER A CA 1
ATOM 2021 C C . SER A 1 252 ? 42.273 -8.206 -41.325 1.00 83.62 252 SER A C 1
ATOM 2023 O O . SER A 1 252 ? 41.710 -7.372 -40.615 1.00 83.62 252 SER A O 1
ATOM 2025 N N . LEU A 1 253 ? 42.463 -9.470 -40.930 1.00 87.62 253 LEU A N 1
ATOM 2026 C CA . LEU A 1 253 ? 41.985 -10.015 -39.661 1.00 87.62 253 LEU A CA 1
ATOM 2027 C C . LEU A 1 253 ? 42.698 -9.362 -38.470 1.00 87.62 253 LEU A C 1
ATOM 2029 O O . LEU A 1 253 ? 42.045 -8.951 -37.514 1.00 87.62 253 LEU A O 1
ATOM 2033 N N . PHE A 1 254 ? 44.017 -9.167 -38.548 1.00 85.81 254 PHE A N 1
ATOM 2034 C CA . PHE A 1 254 ? 44.770 -8.478 -37.498 1.00 85.81 254 PHE A CA 1
ATOM 2035 C C . PHE A 1 254 ? 44.311 -7.023 -37.317 1.00 85.81 254 PHE A C 1
ATOM 2037 O O . PHE A 1 254 ? 44.125 -6.558 -36.192 1.00 85.81 254 PHE A O 1
ATOM 2044 N N . ARG A 1 255 ? 44.048 -6.307 -38.420 1.00 84.31 255 ARG A N 1
ATOM 2045 C CA . ARG A 1 255 ? 43.502 -4.938 -38.373 1.00 84.31 255 ARG A CA 1
ATOM 2046 C C . ARG A 1 255 ? 42.089 -4.889 -37.788 1.00 84.31 255 ARG A C 1
ATOM 2048 O O . ARG A 1 255 ? 41.771 -3.940 -37.075 1.00 84.31 255 ARG A O 1
ATOM 2055 N N . PHE A 1 256 ? 41.265 -5.900 -38.053 1.00 85.12 256 PHE A N 1
ATOM 2056 C CA . PHE A 1 256 ? 39.928 -6.032 -37.473 1.00 85.12 256 PHE A CA 1
ATOM 2057 C C . PHE A 1 256 ? 39.982 -6.287 -35.959 1.00 85.12 256 PHE A C 1
ATOM 2059 O O . PHE A 1 256 ? 39.328 -5.581 -35.192 1.00 85.12 256 PHE A O 1
ATOM 2066 N N . VAL A 1 257 ? 40.831 -7.215 -35.509 1.00 84.00 257 VAL A N 1
ATOM 2067 C CA . VAL A 1 257 ? 41.049 -7.483 -34.076 1.00 84.00 257 VAL A CA 1
ATOM 2068 C C . VAL A 1 257 ? 41.585 -6.237 -33.361 1.00 84.00 257 VAL A C 1
ATOM 2070 O O . VAL A 1 257 ? 41.112 -5.899 -32.277 1.00 84.00 257 VAL A O 1
ATOM 2073 N N . ALA A 1 258 ? 42.493 -5.486 -33.992 1.00 81.69 258 ALA A N 1
ATOM 2074 C CA . ALA A 1 258 ? 42.983 -4.216 -33.457 1.00 81.69 258 ALA A CA 1
ATOM 2075 C C . ALA A 1 258 ? 41.887 -3.136 -33.353 1.00 81.69 258 ALA A C 1
ATOM 2077 O O . ALA A 1 258 ? 41.935 -2.305 -32.449 1.00 81.69 258 ALA A O 1
ATOM 2078 N N . ALA A 1 259 ? 40.890 -3.132 -34.248 1.00 84.88 259 ALA A N 1
ATOM 2079 C CA . ALA A 1 259 ? 39.744 -2.226 -34.162 1.00 84.88 259 ALA A CA 1
ATOM 2080 C C . ALA A 1 259 ? 38.801 -2.601 -33.006 1.00 84.88 259 ALA A C 1
ATOM 2082 O O . ALA A 1 259 ? 38.392 -1.716 -32.255 1.00 84.88 259 ALA A O 1
ATOM 2083 N N . LEU A 1 260 ? 38.526 -3.897 -32.810 1.00 82.94 260 LEU A N 1
ATOM 2084 C CA . LEU A 1 260 ? 37.753 -4.395 -31.663 1.00 82.94 260 LEU A CA 1
ATOM 2085 C C . LEU A 1 260 ? 38.450 -4.103 -30.327 1.00 82.94 260 LEU A C 1
ATOM 2087 O O . LEU A 1 260 ? 37.796 -3.727 -29.358 1.00 82.94 260 LEU A O 1
ATOM 2091 N N . GLY A 1 261 ? 39.782 -4.198 -30.294 1.00 78.56 261 GLY A N 1
ATOM 2092 C CA . GLY A 1 261 ? 40.595 -3.895 -29.115 1.00 78.56 261 GLY A CA 1
ATOM 2093 C C . GLY A 1 261 ? 40.575 -2.427 -28.672 1.00 78.56 261 GLY A C 1
ATOM 2094 O O . GLY A 1 261 ? 40.918 -2.149 -27.528 1.00 78.56 261 GLY A O 1
ATOM 2095 N N . ARG A 1 262 ? 40.137 -1.479 -29.520 1.00 81.81 262 ARG A N 1
ATOM 2096 C CA . ARG A 1 262 ? 39.951 -0.073 -29.100 1.00 81.81 262 ARG A CA 1
ATOM 2097 C C . ARG A 1 262 ? 38.755 0.112 -28.165 1.00 81.81 262 ARG A C 1
ATOM 2099 O O . ARG A 1 262 ? 38.654 1.143 -27.507 1.00 81.81 262 ARG A O 1
ATOM 2106 N N . ILE A 1 263 ? 37.840 -0.856 -28.117 1.00 84.06 263 ILE A N 1
ATOM 2107 C CA . ILE A 1 263 ? 36.654 -0.812 -27.264 1.00 84.06 263 ILE A CA 1
ATOM 2108 C C . ILE A 1 263 ? 36.979 -1.543 -25.956 1.00 84.06 263 ILE A C 1
ATOM 2110 O O . ILE A 1 263 ? 37.049 -2.771 -25.919 1.00 84.06 263 ILE A O 1
ATOM 2114 N N . GLN A 1 264 ? 37.132 -0.790 -24.862 1.00 75.25 264 GLN A N 1
ATOM 2115 C CA . GLN A 1 264 ? 37.568 -1.303 -23.551 1.00 75.25 264 GLN A CA 1
ATOM 2116 C C . GLN A 1 264 ? 36.724 -2.485 -23.035 1.00 75.25 264 GLN A C 1
ATOM 2118 O O . GLN A 1 264 ? 37.248 -3.441 -22.465 1.00 75.25 264 GLN A O 1
ATOM 2123 N N . VAL A 1 265 ? 35.407 -2.444 -23.260 1.00 81.75 265 VAL A N 1
ATOM 2124 C CA . VAL A 1 265 ? 34.471 -3.501 -22.839 1.00 81.75 265 VAL A CA 1
ATOM 2125 C C . VAL A 1 265 ? 34.714 -4.809 -23.609 1.00 81.75 265 VAL A C 1
ATOM 2127 O O . VAL A 1 265 ? 34.645 -5.899 -23.041 1.00 81.75 265 VAL A O 1
ATOM 2130 N N . VAL A 1 266 ? 35.052 -4.712 -24.896 1.00 83.44 266 VAL A N 1
ATOM 2131 C CA . VAL A 1 266 ? 35.310 -5.870 -25.766 1.00 83.44 266 VAL A CA 1
ATOM 2132 C C . VAL A 1 266 ? 36.694 -6.464 -25.484 1.00 83.44 266 VAL A C 1
ATOM 2134 O O . VAL A 1 266 ? 36.849 -7.681 -25.460 1.00 83.44 266 VAL A O 1
ATOM 2137 N N . ALA A 1 267 ? 37.691 -5.630 -25.176 1.00 81.25 267 ALA A N 1
ATOM 2138 C CA . ALA A 1 267 ? 39.028 -6.092 -24.801 1.00 81.25 267 ALA A CA 1
ATOM 2139 C C . ALA A 1 267 ? 39.025 -6.919 -23.499 1.00 81.25 267 ALA A C 1
ATOM 2141 O O . ALA A 1 267 ? 39.617 -7.997 -23.445 1.00 81.25 267 ALA A O 1
ATOM 2142 N N . ASN A 1 268 ? 38.304 -6.458 -22.469 1.00 82.50 268 ASN A N 1
ATOM 2143 C CA . ASN A 1 268 ? 38.220 -7.158 -21.182 1.00 82.50 268 ASN A CA 1
ATOM 2144 C C . ASN A 1 268 ? 37.473 -8.498 -21.280 1.00 82.50 268 ASN A C 1
ATOM 2146 O O . ASN A 1 268 ? 37.837 -9.473 -20.619 1.00 82.50 268 ASN A O 1
ATOM 2150 N N . THR A 1 269 ? 36.434 -8.568 -22.113 1.00 85.94 269 THR A N 1
ATOM 2151 C CA . THR A 1 269 ? 35.687 -9.813 -22.334 1.00 85.94 269 THR A CA 1
ATOM 2152 C C . THR A 1 269 ? 36.527 -10.801 -23.137 1.00 85.94 269 THR A C 1
ATOM 2154 O O . THR A 1 269 ? 36.744 -11.919 -22.683 1.00 85.94 269 THR A O 1
ATOM 2157 N N . LEU A 1 270 ? 37.120 -10.388 -24.261 1.00 84.19 270 LEU A N 1
ATOM 2158 C CA . LEU A 1 270 ? 37.991 -11.267 -25.049 1.00 84.19 270 LEU A CA 1
ATOM 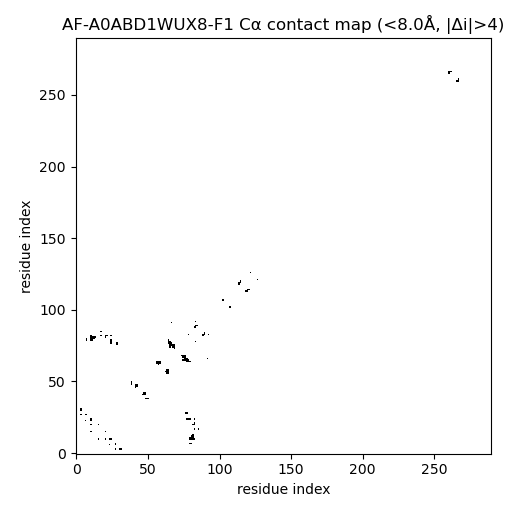2159 C C . LEU A 1 270 ? 39.185 -11.793 -24.239 1.00 84.19 270 LEU A C 1
ATOM 2161 O O . LEU A 1 270 ? 39.486 -12.981 -24.316 1.00 84.19 270 LEU A O 1
ATOM 2165 N N . GLY A 1 271 ? 39.820 -10.950 -23.417 1.00 83.94 271 GLY A N 1
ATOM 2166 C CA . GLY A 1 271 ? 40.948 -11.350 -22.569 1.00 83.94 271 GLY A CA 1
ATOM 2167 C C . GLY A 1 271 ? 40.587 -12.354 -21.470 1.00 83.94 271 GLY A C 1
ATOM 2168 O O . GLY A 1 271 ? 41.395 -13.215 -21.137 1.00 83.94 271 GLY A O 1
ATOM 2169 N N . THR A 1 272 ? 39.369 -12.295 -20.929 1.00 85.94 272 THR A N 1
ATOM 2170 C CA . THR A 1 272 ? 38.903 -13.282 -19.938 1.00 85.94 272 THR A CA 1
ATOM 2171 C C . THR A 1 272 ? 38.487 -14.604 -20.585 1.00 85.94 272 THR A C 1
ATOM 2173 O O . THR A 1 272 ? 38.631 -15.653 -19.961 1.00 85.94 272 THR A O 1
ATOM 2176 N N . PHE A 1 273 ? 38.057 -14.586 -21.851 1.00 84.12 273 PHE A N 1
ATOM 2177 C CA . PHE A 1 273 ? 37.733 -15.793 -22.620 1.00 84.12 273 PHE A CA 1
ATOM 2178 C C . PHE A 1 273 ? 38.956 -16.529 -23.194 1.00 84.12 273 PHE A C 1
ATOM 2180 O O . PHE A 1 273 ? 38.863 -17.729 -23.456 1.00 84.12 273 PHE A O 1
ATOM 2187 N N . THR A 1 274 ? 40.112 -15.879 -23.369 1.00 87.38 274 THR A N 1
ATOM 2188 C CA . THR A 1 274 ? 41.302 -16.550 -23.933 1.00 87.38 274 THR A CA 1
ATOM 2189 C C . THR A 1 274 ? 41.900 -17.603 -22.997 1.00 87.38 274 THR A C 1
ATOM 2191 O O . THR A 1 274 ? 42.281 -18.676 -23.459 1.00 87.38 274 THR A O 1
ATOM 2194 N N . LEU A 1 275 ? 41.937 -17.345 -21.686 1.00 83.25 275 LEU A N 1
ATOM 2195 C CA . LEU A 1 275 ? 42.475 -18.271 -20.679 1.00 83.25 275 LEU A CA 1
ATOM 2196 C C . LEU A 1 275 ? 41.764 -19.643 -20.654 1.00 83.25 275 LEU A C 1
ATOM 2198 O O . LEU A 1 275 ? 42.454 -20.661 -20.758 1.00 83.25 275 LEU A O 1
ATOM 2202 N N . PRO A 1 276 ? 40.420 -19.727 -20.574 1.00 85.19 276 PRO A N 1
ATOM 2203 C CA . PRO A 1 276 ? 39.728 -21.012 -20.640 1.00 85.19 276 PRO A CA 1
ATOM 2204 C C . PRO A 1 276 ? 39.855 -21.673 -22.019 1.00 85.19 276 PRO A C 1
ATOM 2206 O O . PRO A 1 276 ? 39.970 -22.893 -22.089 1.00 85.19 276 PRO A O 1
ATOM 2209 N N . MET A 1 277 ? 39.908 -20.898 -23.110 1.00 86.88 277 MET A N 1
ATOM 2210 C CA . MET A 1 277 ? 40.108 -21.443 -24.461 1.00 86.88 277 MET A CA 1
ATOM 2211 C C . MET A 1 277 ? 41.462 -22.163 -24.588 1.00 86.88 277 MET A C 1
ATOM 2213 O O . MET A 1 277 ? 41.530 -23.261 -25.140 1.00 86.88 277 MET A O 1
ATOM 2217 N N . VAL A 1 278 ? 42.530 -21.578 -24.033 1.00 87.56 278 VAL A N 1
ATOM 2218 C CA . VAL A 1 278 ? 43.868 -22.193 -23.985 1.00 87.56 278 VAL A CA 1
ATOM 2219 C C . VAL A 1 278 ? 43.865 -23.443 -23.111 1.00 87.56 278 VAL A C 1
ATOM 2221 O O . VAL A 1 278 ? 44.487 -24.434 -23.472 1.00 87.56 278 VAL A O 1
ATOM 2224 N N . PHE A 1 279 ? 43.137 -23.437 -21.996 1.00 84.00 279 PHE A N 1
ATOM 2225 C CA . PHE A 1 279 ? 43.049 -24.604 -21.122 1.00 84.00 279 PHE A CA 1
ATOM 2226 C C . PHE A 1 279 ? 42.317 -25.786 -21.783 1.00 84.00 279 PHE A C 1
ATOM 2228 O O . PHE A 1 279 ? 42.731 -26.932 -21.634 1.00 84.00 279 PHE A O 1
ATOM 2235 N N . VAL A 1 280 ? 41.261 -25.513 -22.558 1.00 87.38 280 VAL A N 1
ATOM 2236 C CA . VAL A 1 280 ? 40.496 -26.545 -23.279 1.00 87.38 280 VAL A CA 1
ATOM 2237 C C . VAL A 1 280 ? 41.275 -27.096 -24.476 1.00 87.38 280 VAL A C 1
ATOM 2239 O O . VAL A 1 280 ? 41.294 -28.307 -24.689 1.00 87.38 280 VAL A O 1
ATOM 2242 N N . LEU A 1 281 ? 41.929 -26.230 -25.256 1.00 85.25 281 LEU A N 1
ATOM 2243 C CA . LEU A 1 281 ? 42.666 -26.634 -26.460 1.00 85.25 281 LEU A CA 1
ATOM 2244 C C . LEU A 1 281 ? 44.096 -27.109 -26.175 1.00 85.25 281 LEU A C 1
ATOM 2246 O O . LEU A 1 281 ? 44.682 -27.795 -27.007 1.00 85.25 281 LEU A O 1
ATOM 2250 N N . GLY A 1 282 ? 44.662 -26.748 -25.021 1.00 83.44 282 GLY A N 1
ATOM 2251 C CA . GLY A 1 282 ? 46.050 -27.032 -24.660 1.00 83.44 282 GLY A CA 1
ATOM 2252 C C . GLY A 1 282 ? 46.352 -28.510 -24.431 1.00 83.44 282 GLY A C 1
ATOM 2253 O O . GLY A 1 282 ? 47.518 -28.885 -24.479 1.00 83.44 282 GLY A O 1
ATOM 2254 N N . GLY A 1 283 ? 45.319 -29.341 -24.241 1.00 78.38 283 GLY A N 1
ATOM 2255 C CA . GLY A 1 283 ? 45.459 -30.759 -23.922 1.00 78.38 283 GLY A CA 1
ATOM 2256 C C . GLY A 1 283 ? 46.113 -30.969 -22.552 1.00 78.38 283 GLY A C 1
ATOM 2257 O O . GLY A 1 283 ? 47.128 -30.371 -22.214 1.00 78.38 283 GLY A O 1
ATOM 2258 N N . PHE A 1 284 ? 45.544 -31.836 -21.721 1.00 76.31 284 PHE A N 1
ATOM 2259 C CA . PHE A 1 284 ? 46.157 -32.192 -20.443 1.00 76.31 284 PHE A CA 1
ATOM 2260 C C . PHE A 1 284 ? 46.805 -33.576 -20.563 1.00 76.31 284 PHE A C 1
ATOM 2262 O O . PHE A 1 284 ? 46.169 -34.543 -20.978 1.00 76.31 284 PHE A O 1
ATOM 2269 N N . VAL A 1 285 ? 48.089 -33.681 -20.211 1.00 73.50 285 VAL A N 1
ATOM 2270 C CA . VAL A 1 285 ? 48.785 -34.971 -20.129 1.00 73.50 285 VAL A CA 1
ATOM 2271 C C . VAL A 1 285 ? 48.468 -35.585 -18.767 1.00 73.50 285 VAL A C 1
ATOM 2273 O O . VAL A 1 285 ? 49.012 -35.165 -17.748 1.00 73.50 285 VAL A O 1
ATOM 2276 N N . VAL A 1 286 ? 47.567 -36.571 -18.735 1.00 75.50 286 VAL A N 1
ATOM 2277 C CA . VAL A 1 286 ? 47.315 -37.376 -17.530 1.00 75.50 286 VAL A CA 1
ATOM 2278 C C . VAL A 1 286 ? 48.419 -38.418 -17.413 1.00 75.50 286 VAL A C 1
ATOM 2280 O O . VAL A 1 286 ? 48.451 -39.384 -18.175 1.00 75.50 286 VAL A O 1
ATOM 2283 N N . ALA A 1 287 ? 49.318 -38.244 -16.447 1.00 74.19 287 ALA A N 1
ATOM 2284 C CA . ALA A 1 287 ? 50.215 -39.318 -16.052 1.00 74.19 287 ALA A CA 1
ATOM 2285 C C . ALA A 1 287 ? 49.385 -40.426 -15.386 1.00 74.19 287 ALA A C 1
ATOM 2287 O O . ALA A 1 287 ? 48.759 -40.213 -14.347 1.00 74.19 287 ALA A O 1
ATOM 2288 N N . LYS A 1 288 ? 49.355 -41.611 -15.999 1.00 67.44 288 LYS A N 1
ATOM 2289 C CA . LYS A 1 288 ? 48.778 -42.807 -15.385 1.00 67.44 288 LYS A CA 1
ATOM 2290 C C . LYS A 1 288 ? 49.788 -43.304 -14.346 1.00 67.44 288 LYS A C 1
ATOM 2292 O O . LYS A 1 288 ? 50.864 -43.762 -14.721 1.00 67.44 288 LYS A O 1
ATOM 2297 N N . GLY A 1 289 ? 49.483 -43.091 -13.066 1.00 72.12 289 GLY A N 1
ATOM 2298 C CA . GLY A 1 289 ? 50.321 -43.547 -11.953 1.00 72.12 289 GLY A CA 1
ATOM 2299 C C . GLY A 1 289 ? 50.398 -45.082 -11.868 1.00 72.12 289 GLY A C 1
ATOM 2300 O O . GLY A 1 289 ? 49.549 -45.742 -12.476 1.00 72.12 289 GLY A O 1
ATOM 2301 N N . PRO A 1 290 ? 51.413 -45.626 -11.167 1.00 58.78 290 PRO A N 1
ATOM 2302 C CA . PRO A 1 290 ? 51.603 -47.067 -10.983 1.00 58.78 290 PRO A CA 1
ATOM 2303 C C . PRO A 1 290 ? 50.448 -47.733 -10.228 1.00 58.78 290 PRO A C 1
ATOM 2305 O O . PRO A 1 290 ? 49.845 -47.068 -9.353 1.00 58.78 290 PRO A O 1
#

Organism: NCBI:txid205694

pLDDT: mean 73.52, std 19.26, range [25.0, 96.12]

Foldseek 3Di:
DVVLVVLLVVLQDLPPDLVVLVVSLVVSQVVVVVVVVVLVVCVVVVHDRPPVVDDQDADPVRDRQFDQDPVNDDTGRGHGHNNCVDPPNVVSRPDDPPDPPDQDPVNVVVPCDVVVVVPCVVVVCPVVVVVVVVVVVVVVVVVVVVVVVVVVVVVVVVVVVVVVVVVVVVVVVDDDDDDDDDDDDDDDDDDDDDDDDDDPPPPDDPPVVVVVVVVVVVVPDDDPPDPPPCVVVVVVVVVVVVVVVVVVVVVVVVVVVVVLCVDVVSVVVVVVVVVVVCVVPVDDDDDPDD

InterPro domains:
  IPR009360 Pre-mRNA-splicing factor Isy1 [PF06246] (1-170)
  IPR009360 Pre-mRNA-splicing factor Isy1 [PTHR13021] (1-198)
  IPR029012 Helix hairpin bin domain superfamily [G3DSA:1.10.287.660] (1-46)
  IPR037200 Pre-mRNA-splicing factor Isy1 superfamily [SSF140102] (1-52)

Mean predicted aligned error: 21.44 Å

Secondary st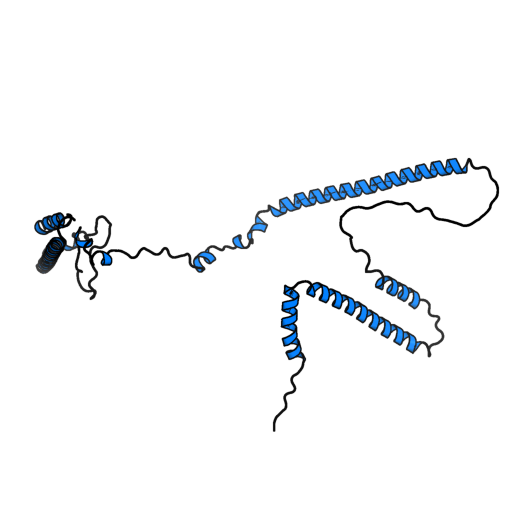ructure (DSSP, 8-state):
-HHHHHHHHHHT-TTS-HHHHHHHHHHHHHHHHHHHHHHHHHHHTT---GGGG----B-TT--B-EEPPTTS-SPPEE--GGGGGSTTTHHHHSPPP---PPPPHHHHHTT--GGGGTTTGGGGSHHHHHHHHHHHHHHHHHHHHHHHHHHHHHHHHHHHHHHHHHHHHHHTT------------------------------SSTTHHHHHHHHHHHTS---S--TTTHHHHHHHHHHHHHHHHHHHHHHHHHHHHHHHTTSHHHHHHHHHHHHHHHHHHS--------

Solvent-accessible surface area (backbone atoms only — not comparable to full-atom values): 18132 Å² total; per-residue (Å²): 109,70,71,50,56,54,51,57,58,57,35,55,46,70,85,53,56,70,68,59,36,51,51,53,36,52,53,44,49,51,53,51,52,51,49,52,53,50,49,51,50,36,40,74,73,72,45,75,70,62,74,82,74,56,75,79,78,52,48,98,84,67,45,81,46,58,46,79,37,92,80,76,68,70,88,39,65,60,53,53,66,37,43,39,71,35,89,77,47,33,66,77,68,56,70,74,78,81,73,77,76,72,81,47,74,64,68,52,54,75,69,62,51,65,66,79,74,49,80,54,62,82,74,69,53,57,63,61,55,54,49,52,58,50,51,51,51,50,51,51,51,48,54,50,50,54,52,50,53,55,48,49,55,52,49,51,52,51,50,50,52,52,49,49,52,52,50,55,58,52,66,76,70,61,82,90,81,83,88,84,91,78,88,88,80,88,83,88,82,88,82,82,90,87,85,91,82,80,84,77,86,82,81,87,70,72,63,67,54,54,52,51,54,51,47,60,58,61,70,74,73,70,82,94,80,67,87,81,76,50,59,64,56,57,52,49,53,54,52,49,52,51,50,50,52,52,50,54,53,51,54,53,50,52,54,49,53,55,57,49,51,72,39,66,74,53,38,56,50,54,61,63,52,47,58,59,50,48,62,68,70,62,63,82,86,80,80,82,74,137

Nearest PDB structures (foldseek):
  8ro1-assembly1_D  TM=4.471E-01  e=1.516E-07  Caenorhabditis elegans

Radius of gyration: 53.53 Å; Cα contacts (8 Å, |Δi|>4): 85; chains: 1; bounding box: 102×82×131 Å

Sequence (290 aa):
MRKIGRKVAEIQNEGLGEHRLRDLNDEINKLIREKTHWERRIVELGGPNYTRHSAKMTDLDGNIVDVPNPGGRGPGYRYFGAAKKLPGVKELFEKPPELRNRRTRYDIYKRIDASYYGYRDDEDGILEKLEGLVEEKVRVAAAVADWMEMEEIKKEARRALFNCLLLSFSVWCRPPLTGHCSTLPCLAANTPFSPLQPEKEKEKTCVSSVLLDSWKKGAQELPGTLSNEMIPLRRFFKQSLAFTGVHQTALSLFRFVAALGRIQVVANTLGTFTLPMVFVLGGFVVAKGP